Protein 2WNY (pdb70)

Radius of gyration: 21.13 Å; Cα contacts (8 Å, |Δi|>4): 523; chains: 2; bounding box: 52×54×59 Å

Solvent-accessible surface area: 15664 Å² total; per-residue (Å²): 236,191,94,71,4,74,9,0,26,9,24,0,37,14,46,76,143,46,70,52,102,112,6,16,92,1,0,40,51,2,1,34,3,1,16,5,97,120,81,106,35,134,20,158,150,41,71,95,9,39,4,0,118,18,149,5,86,84,153,164,13,14,141,51,2,10,123,75,2,25,130,29,0,144,69,72,18,104,61,0,78,92,28,4,36,129,93,1,16,1,90,0,85,0,36,4,106,88,0,43,132,36,61,12,73,16,33,124,152,57,62,0,0,55,2,75,2,92,4,51,12,205,78,61,103,108,115,28,0,30,84,51,1,112,160,33,17,160,46,4,88,25,0,42,7,18,0,40,10,77,71,142,45,68,51,144,113,8,28,91,2,0,50,55,2,2,19,21,8,54,12,138,135,120,107,41,125,18,210,162,36,61,107,13,32,22,0,141,20,164,15,60,79,113,85,4,3,121,53,5,22,100,49,0,29,98,30,0,131,68,65,24,124,74,1,91,136,29,17,44,144,63,0,6,0,86,1,91,0,34,3,107,93,0,50,137,34,67,13,60,22,31,141,140,57,52,0,0,57,3,86,1,65,2,69,10,160,131,54,86,129,96,42,0,24,79,39,0,84,121,56,2,122

Secondary structure (DSSP, 8-state):
----EEEEEEEEEE-TTS-HHHHHHHHTTTSTT---EEEEEE-GGG-EEEEEEEEE--HHHHHHHHHHHHHHHTT-GGGTGGGB-TTSEEEEEEEHHHHHTT---EESSSSEEEEEEEE--SS-SHHHHHHHHHHH-/--EEEEEEEEEE-TTS-HHHHHHHHHTTSTT---EEEEEE-TTS-EEEEEEEEE--HHHHHHHHHHHHHHHTT-HHHHGGGB-TTSEEEEEEEHHHHHTT---EESSSSEEEEEEEE---SSHHHHHHHHHHHHT-

Sequence (273 aa):
MRDMIHNISYCLMVYGTEDEEKVIEALRNVIPGATPERRESSAEGYHGNPITVLRGRLDRRRALREFMEKFTEVFRGRMDELEDRFDENGNLFLRLDKQKALEGVWEPVRHGDAIHLKIKVEAYPAKREVAVENIRKILDMIHNISYCCLMVYGTEDEEKVIEALRNVIPGATPERESAEGYHGNPITVLRRGRLDRRRRALREFMEKFTEVFRGRMDDELEDDRFDENGNLFLRLDKQKALEGVWEPVRHGDAIHLKIKVEAYPAKREVAVENIRKILE

Organism: Methanothermobacter thermautotrophicus (strain ATCC 29096 / DSM 1053 / JCM 10044 / NBRC 100330 / Delta H) (NCBI:txid187420)

B-factor: mean 37.57, std 15.03, range [2.0, 96.03]

InterPro domains:
  IPR002739 RNA-binding protein PAB1135-like [PF01877] (7-119)
  IPR022803 Large ribosomal subunit protein uL5 domain superfamily [G3DSA:3.30.1440.10] (1-138)
  IPR022803 Large ribosomal subunit protein uL5 domain superfamily [SSF55282] (4-137)

CATH classification: 3.30.1440.10

Nearest PDB structures (foldseek):
  2wny-assembly2_B  TM=9.745E-01  e=3.699E-24  Methanothermobacter thermautotrophicus
  2ogk-assembly1_B  TM=8.640E-01  e=2.324E-12  Archaeoglobus fulgidus
  2ogk-assembly1_A  TM=7.867E-01  e=1.722E-10  Archaeoglobus fulgidus
  2ogk-assembly1_C  TM=7.827E-01  e=1.944E-10  Archaeoglobus fulgidus
  2pzz-assembly1_A  TM=6.915E-01  e=2.206E-07  Methanocaldococcus jannaschii DSM 2661

Structure (mmCIF, N/CA/C/O backbone):
data_2WNY
#
_entry.id   2WNY
#
_cell.length_a   59.576
_cell.length_b   61.021
_cell.length_c   88.311
_cell.angle_alpha   90.00
_cell.angle_beta   90.00
_cell.angle_gamma   90.00
#
_symmetry.space_group_name_H-M   'P 21 21 21'
#
loop_
_entity.id
_entity.type
_entity.pdbx_description
1 polymer 'CONSERVED PROTEIN MTH689'
2 non-polymer 'NICKEL (II) ION'
3 non-polymer 'CHLORIDE ION'
4 water water
#
loop_
_atom_site.group_PDB
_atom_site.id
_atom_site.type_symbol
_atom_site.label_atom_id
_atom_site.label_alt_id
_atom_site.label_comp_id
_atom_site.label_asym_id
_atom_site.label_entity_id
_atom_site.label_seq_id
_atom_site.pdbx_PDB_ins_code
_atom_site.Cartn_x
_atom_site.Cartn_y
_atom_site.Cartn_z
_atom_site.occupancy
_atom_site.B_iso_or_equiv
_atom_site.auth_seq_id
_atom_site.auth_comp_id
_atom_site.auth_asym_id
_atom_site.auth_atom_id
_atom_site.pdbx_PDB_model_num
ATOM 1 N N . MET A 1 4 ? -2.897 29.490 25.048 1.00 67.19 1 MET A N 1
ATOM 2 C CA . MET A 1 4 ? -1.966 28.326 25.149 1.00 63.52 1 MET A CA 1
ATOM 3 C C . MET A 1 4 ? -2.523 27.056 24.507 1.00 57.11 1 MET A C 1
ATOM 4 O O . MET A 1 4 ? -3.745 26.861 24.433 1.00 55.46 1 MET A O 1
ATOM 9 N N . ARG A 1 5 ? -1.616 26.206 24.031 1.00 52.06 2 ARG A N 1
ATOM 10 C CA . ARG A 1 5 ? -1.993 24.926 23.446 1.00 44.92 2 ARG A CA 1
ATOM 11 C C . ARG A 1 5 ? -1.082 23.837 23.963 1.00 40.51 2 ARG A C 1
ATOM 12 O O . ARG A 1 5 ? 0.131 24.045 24.149 1.00 40.95 2 ARG A O 1
ATOM 20 N N . ASP A 1 6 ? -1.667 22.667 24.187 1.00 32.93 3 ASP A N 1
ATOM 21 C CA . ASP A 1 6 ? -0.877 21.518 24.573 1.00 32.33 3 ASP A CA 1
ATOM 22 C C . ASP A 1 6 ? -0.008 21.021 23.413 1.00 29.99 3 ASP A C 1
ATOM 23 O O . ASP A 1 6 ? 1.111 20.560 23.640 1.00 32.31 3 ASP A O 1
ATOM 28 N N . MET A 1 7 ? -0.522 21.150 22.186 1.00 33.08 4 MET A N 1
ATOM 29 C CA . MET A 1 7 ? 0.157 20.736 20.931 1.00 35.85 4 MET A CA 1
ATOM 30 C C . MET A 1 7 ? 0.238 19.222 20.815 1.00 32.74 4 MET A C 1
ATOM 31 O O . MET A 1 7 ? -0.236 18.645 19.826 1.00 36.12 4 MET A O 1
ATOM 36 N N . ILE A 1 8 ? 0.862 18.598 21.811 1.00 31.21 5 ILE A N 1
ATOM 37 C CA . ILE A 1 8 ? 0.941 17.144 21.886 1.00 28.92 5 ILE A CA 1
ATOM 38 C C . ILE A 1 8 ? 0.667 16.704 23.328 1.00 28.63 5 ILE A C 1
ATOM 39 O O . ILE A 1 8 ? 1.002 17.406 24.295 1.00 27.32 5 ILE A O 1
ATOM 44 N N . HIS A 1 9 ? 0.016 15.560 23.473 1.00 27.80 6 HIS A N 1
ATOM 45 C CA . HIS A 1 9 ? -0.359 15.070 24.810 1.00 28.07 6 HIS A CA 1
ATOM 46 C C . HIS A 1 9 ? 0.781 14.299 25.447 1.00 27.14 6 HIS A C 1
ATOM 47 O O . HIS A 1 9 ? 1.099 14.445 26.638 1.00 27.21 6 HIS A O 1
ATOM 54 N N . ASN A 1 10 ? 1.405 13.466 24.627 1.00 25.67 7 ASN A N 1
ATOM 55 C CA . ASN A 1 10 ? 2.477 12.601 25.092 1.00 27.61 7 ASN A CA 1
ATOM 56 C C . ASN A 1 10 ? 3.236 12.071 23.874 1.00 27.14 7 ASN A C 1
ATOM 57 O O . ASN A 1 10 ? 2.764 12.210 22.730 1.00 28.56 7 ASN A O 1
ATOM 62 N N . ILE A 1 11 ? 4.404 11.483 24.113 1.00 25.51 8 ILE A N 1
ATOM 63 C CA . ILE A 1 11 ? 5.154 10.803 23.050 1.00 28.06 8 ILE A CA 1
ATOM 64 C C . ILE A 1 11 ? 5.544 9.430 23.573 1.00 29.42 8 ILE A C 1
ATOM 65 O O . ILE A 1 11 ? 6.133 9.327 24.671 1.00 31.19 8 ILE A O 1
ATOM 70 N N . SER A 1 12 ? 5.185 8.392 22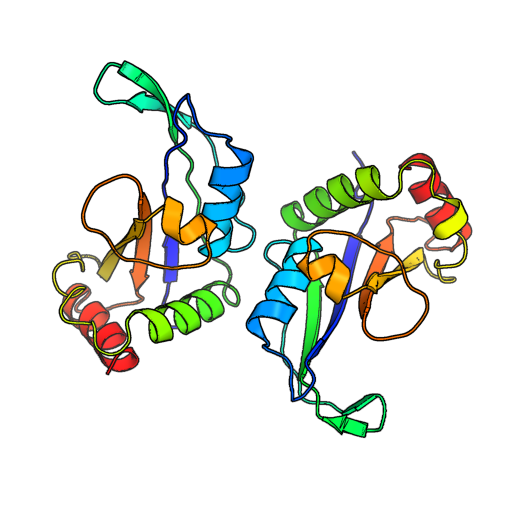.823 1.00 28.44 9 SER A N 1
ATOM 71 C CA . SER A 1 12 ? 5.693 7.051 23.079 1.00 31.09 9 SER A CA 1
ATOM 72 C C . SER A 1 12 ? 6.905 6.891 22.159 1.00 29.59 9 SER A C 1
ATOM 73 O O . SER A 1 12 ? 6.882 7.372 21.015 1.00 30.00 9 SER A O 1
ATOM 76 N N . TYR A 1 13 ? 7.954 6.239 22.649 1.00 27.77 10 TYR A N 1
ATOM 77 C CA . TYR A 1 13 ? 9.128 5.994 21.808 1.00 24.57 10 TYR A CA 1
ATOM 78 C C . TYR A 1 13 ? 9.624 4.578 21.986 1.00 27.04 10 TYR A C 1
ATOM 79 O O . TYR A 1 13 ? 9.432 3.945 23.052 1.00 28.81 10 TYR A O 1
ATOM 88 N N . CYS A 1 14 ? 10.222 4.070 20.912 1.00 25.47 11 CYS A N 1
ATOM 89 C CA . CYS A 1 14 ? 10.764 2.744 20.877 1.00 30.69 11 CYS A CA 1
ATOM 90 C C . CYS A 1 14 ? 12.055 2.763 20.041 1.00 25.45 11 CYS A C 1
ATOM 91 O O . CYS A 1 14 ? 12.083 3.372 18.974 1.00 26.37 11 CYS A O 1
ATOM 94 N N . LEU A 1 15 ? 13.115 2.104 20.507 1.00 24.27 12 LEU A N 1
ATOM 95 C CA . LEU A 1 15 ? 14.303 1.851 19.634 1.00 22.34 12 LEU A CA 1
ATOM 96 C C . LEU A 1 15 ? 15.023 0.620 20.120 1.00 24.75 12 LEU A C 1
ATOM 97 O O . LEU A 1 15 ? 14.732 0.116 21.218 1.00 26.25 12 LEU A O 1
ATOM 102 N N . MET A 1 16 ? 15.893 0.085 19.269 1.00 22.33 13 MET A N 1
ATOM 103 C CA . MET A 1 16 ? 16.439 -1.231 19.499 1.00 26.52 13 MET A CA 1
ATOM 104 C C . MET A 1 16 ? 17.931 -1.171 19.665 1.00 25.18 13 MET A C 1
ATOM 105 O O . MET A 1 16 ? 18.602 -0.295 19.100 1.00 21.58 13 MET A O 1
ATOM 110 N N . VAL A 1 17 ? 18.439 -2.105 20.458 1.00 19.93 14 VAL A N 1
ATOM 111 C CA . VAL A 1 17 ? 19.881 -2.253 20.621 1.00 21.06 14 VAL A CA 1
ATOM 112 C C . VAL A 1 17 ? 20.227 -3.665 20.170 1.00 22.53 14 VAL A C 1
ATOM 113 O O . VAL A 1 17 ? 19.839 -4.647 20.830 1.00 21.85 14 VAL A O 1
ATOM 117 N N . TYR A 1 18 ? 20.970 -3.751 19.073 1.00 20.41 15 TYR A N 1
ATOM 118 C CA . TYR A 1 18 ? 21.421 -5.037 18.559 1.00 21.33 15 TYR A CA 1
ATOM 119 C C . TYR A 1 18 ? 22.710 -5.466 19.282 1.00 20.25 15 TYR A C 1
ATOM 120 O O . TYR A 1 18 ? 23.311 -4.692 20.044 1.00 19.85 15 TYR A O 1
ATOM 129 N N . GLY A 1 19 ? 23.104 -6.709 19.058 1.00 19.41 16 GLY A N 1
ATOM 130 C CA . GLY A 1 19 ? 24.222 -7.302 19.800 1.00 20.29 16 GLY A CA 1
ATOM 131 C C . GLY A 1 19 ? 25.522 -6.535 19.627 1.00 19.56 16 GLY A C 1
ATOM 132 O O . GLY A 1 19 ? 26.264 -6.394 20.578 1.00 19.57 16 GLY A O 1
ATOM 133 N N . THR A 1 20 ? 25.812 -6.031 18.425 1.00 19.25 17 THR A N 1
ATOM 134 C CA . THR A 1 20 ? 27.060 -5.296 18.222 1.00 19.40 17 THR A CA 1
ATOM 135 C C . THR A 1 20 ? 26.985 -3.842 18.676 1.00 21.76 17 THR A C 1
ATOM 136 O O . THR A 1 20 ? 27.991 -3.149 18.660 1.00 22.58 17 THR A O 1
ATOM 140 N N . GLU A 1 21 ? 25.799 -3.376 19.050 1.00 23.02 18 GLU A N 1
ATOM 141 C CA . GLU A 1 21 ? 25.656 -1.968 19.441 1.00 20.79 18 GLU A CA 1
ATOM 142 C C . GLU A 1 21 ? 26.042 -1.647 20.867 1.00 24.74 18 GLU A C 1
ATOM 143 O O . GLU A 1 21 ? 25.922 -2.486 21.772 1.00 25.63 18 GLU A O 1
ATOM 149 N N . ASP A 1 22 ? 26.514 -0.412 21.052 1.00 22.82 19 ASP A N 1
ATOM 150 C CA . ASP A 1 22 ? 26.854 0.101 22.363 1.00 26.35 19 ASP A CA 1
ATOM 151 C C . ASP A 1 22 ? 25.578 0.736 22.889 1.00 25.36 19 ASP A C 1
ATOM 152 O O . ASP A 1 22 ? 25.143 1.724 22.347 1.00 22.98 19 ASP A O 1
ATOM 157 N N . GLU A 1 23 ? 24.955 0.164 23.926 1.00 24.16 20 GLU A N 1
ATOM 158 C CA . GLU A 1 23 ? 23.707 0.772 24.432 1.00 26.36 20 GLU A CA 1
ATOM 159 C C . GLU A 1 23 ? 23.852 2.274 24.790 1.00 26.28 20 GLU A C 1
ATOM 160 O O . GLU A 1 23 ? 22.913 3.047 24.588 1.00 23.94 20 GLU A O 1
ATOM 166 N N . GLU A 1 24 ? 25.008 2.682 25.315 1.00 24.90 21 GLU A N 1
ATOM 167 C CA . GLU A 1 24 ? 25.200 4.099 25.663 1.00 26.46 21 GLU A CA 1
ATOM 168 C C . GLU A 1 24 ? 25.095 5.028 24.458 1.00 23.34 21 GLU A C 1
ATOM 169 O O . GLU A 1 24 ? 24.522 6.099 24.555 1.00 24.08 21 GLU A O 1
ATOM 175 N N . LYS A 1 25 ? 25.680 4.625 23.331 1.00 23.90 22 LYS A N 1
ATOM 176 C CA . LYS A 1 25 ? 25.522 5.389 22.083 1.00 21.42 22 LYS A CA 1
ATOM 177 C C . LYS A 1 25 ? 24.113 5.361 21.506 1.00 19.60 22 LYS A C 1
ATOM 178 O O . LYS A 1 25 ? 23.685 6.342 20.903 1.00 22.52 22 LYS A O 1
ATOM 184 N N . VAL A 1 26 ? 23.405 4.225 21.631 1.00 19.66 23 VAL A N 1
ATOM 185 C CA . VAL A 1 26 ? 22.016 4.172 21.209 1.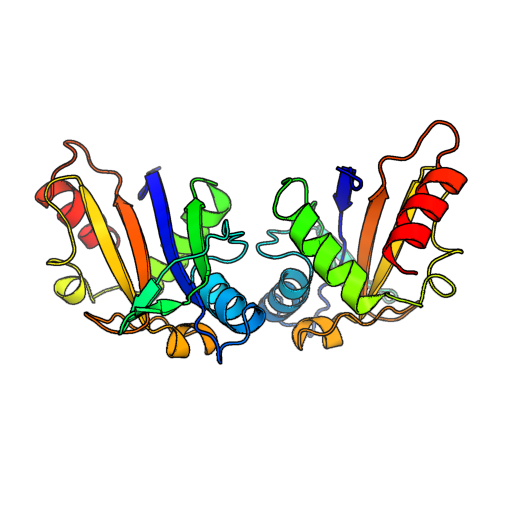00 19.41 23 VAL A CA 1
ATOM 186 C C . VAL A 1 26 ? 21.186 5.193 22.040 1.00 22.23 23 VAL A C 1
ATOM 187 O O . VAL A 1 26 ? 20.348 5.924 21.498 1.00 22.17 23 VAL A O 1
ATOM 191 N N . ILE A 1 27 ? 21.432 5.226 23.345 1.00 20.73 24 ILE A N 1
ATOM 192 C CA . ILE A 1 27 ? 20.727 6.144 24.235 1.00 22.82 24 ILE A CA 1
ATOM 193 C C . ILE A 1 27 ? 21.172 7.571 23.933 1.00 22.77 24 ILE A C 1
ATOM 194 O O . ILE A 1 27 ? 20.340 8.478 23.917 1.00 22.98 24 ILE A O 1
ATOM 199 N N . GLU A 1 28 ? 22.467 7.779 23.674 1.00 22.64 25 GLU A N 1
ATOM 200 C CA . GLU A 1 28 ? 22.898 9.121 23.220 1.00 24.79 25 GLU A CA 1
ATOM 201 C C . GLU A 1 28 ? 22.095 9.580 21.987 1.00 23.54 25 GLU A C 1
ATOM 202 O O . GLU A 1 28 ? 21.657 10.730 21.919 1.00 27.56 25 GLU A O 1
ATOM 208 N N . ALA A 1 29 ? 21.918 8.688 21.008 1.00 23.89 26 ALA A N 1
ATOM 209 C CA . ALA A 1 29 ? 21.095 8.993 19.829 1.00 24.15 26 ALA A CA 1
ATOM 210 C C . ALA A 1 29 ? 19.639 9.337 20.208 1.00 22.57 26 ALA A C 1
ATOM 211 O O . ALA A 1 29 ? 19.089 10.335 19.760 1.00 22.89 26 ALA A O 1
ATOM 213 N N . LEU A 1 30 ? 19.018 8.515 21.048 1.00 22.65 27 LEU A N 1
ATOM 214 C CA . LEU A 1 30 ? 17.676 8.844 21.550 1.00 22.03 27 LEU A CA 1
ATOM 215 C C . LEU A 1 30 ? 17.612 10.212 22.195 1.00 23.32 27 LEU A C 1
ATOM 216 O O . LEU A 1 30 ? 16.666 10.964 21.953 1.00 24.26 27 LEU A O 1
ATOM 221 N N . ARG A 1 31 ? 18.614 10.538 23.007 1.00 21.86 28 ARG A N 1
ATOM 222 C CA . ARG A 1 31 ? 18.650 11.849 23.693 1.00 24.28 28 ARG A CA 1
ATOM 223 C C . ARG A 1 31 ? 18.968 13.028 22.788 1.00 26.55 28 ARG A C 1
ATOM 224 O O . ARG A 1 31 ? 18.927 14.180 23.228 1.00 26.36 28 ARG A O 1
ATOM 232 N N . ASN A 1 32 ? 19.280 12.751 21.524 1.00 24.96 29 ASN A N 1
ATOM 233 C CA . ASN A 1 32 ? 19.314 13.827 20.536 1.00 27.81 29 ASN A CA 1
ATOM 234 C C . ASN A 1 32 ? 17.925 14.060 19.950 1.00 28.01 29 ASN A C 1
ATOM 235 O O . ASN A 1 32 ? 17.713 14.955 19.154 1.00 27.45 29 ASN A O 1
ATOM 240 N N . VAL A 1 33 ? 16.979 13.211 20.331 1.00 26.89 30 VAL A N 1
ATOM 241 C CA . VAL A 1 33 ? 15.612 13.361 19.870 1.00 27.13 30 VAL A CA 1
ATOM 242 C C . VAL A 1 33 ? 14.785 13.740 21.093 1.00 27.35 30 VAL A C 1
ATOM 243 O O . VAL A 1 33 ? 14.006 14.690 21.055 1.00 28.98 30 VAL A O 1
ATOM 247 N N . ILE A 1 34 ? 14.976 13.033 22.205 1.00 21.07 31 ILE A N 1
ATOM 248 C CA . ILE A 1 34 ? 14.295 13.443 23.440 1.00 27.02 31 ILE A CA 1
ATOM 249 C C . ILE A 1 34 ? 15.324 13.548 24.549 1.00 26.27 31 ILE A C 1
ATOM 250 O O . ILE A 1 34 ? 15.649 12.542 25.177 1.00 26.75 31 ILE A O 1
ATOM 255 N N . PRO A 1 35 ? 15.873 14.758 24.789 1.00 29.74 32 PRO A N 1
ATOM 256 C CA . PRO A 1 35 ? 16.842 14.853 25.872 1.00 30.68 32 PRO A CA 1
ATOM 257 C C . PRO A 1 35 ? 16.227 14.405 27.189 1.00 30.28 32 PRO A C 1
ATOM 258 O O . PRO A 1 35 ? 15.068 14.668 27.448 1.00 33.16 32 PRO A O 1
ATOM 262 N N . GLY A 1 36 ? 17.010 13.709 27.995 1.00 31.58 33 GLY A N 1
ATOM 263 C CA . GLY A 1 36 ? 16.550 13.250 29.293 1.00 31.81 33 GLY A CA 1
ATOM 264 C C . GLY A 1 36 ? 15.699 11.998 29.252 1.00 31.79 33 GLY A C 1
ATOM 265 O O . GLY A 1 36 ? 15.277 11.514 30.303 1.00 33.21 33 GLY A O 1
ATOM 266 N N . ALA A 1 37 ? 15.438 11.447 28.065 1.00 28.60 34 ALA A N 1
ATOM 267 C CA . ALA A 1 37 ? 14.616 10.245 28.035 1.00 28.51 34 ALA A CA 1
ATOM 268 C C . ALA A 1 37 ? 15.309 9.150 28.842 1.00 28.28 34 ALA A C 1
ATOM 269 O O . ALA A 1 37 ? 16.525 8.975 28.763 1.00 26.45 34 ALA A O 1
ATOM 271 N N . THR A 1 38 ? 14.539 8.446 29.655 1.00 27.87 35 THR A N 1
ATOM 272 C CA . THR A 1 38 ? 15.092 7.338 30.420 1.00 30.67 35 THR A CA 1
ATOM 273 C C . THR A 1 38 ? 14.224 6.132 30.112 1.00 30.34 35 THR A C 1
ATOM 274 O O . THR A 1 38 ? 13.182 5.938 30.735 1.00 30.21 35 THR A O 1
ATOM 278 N N . PRO A 1 39 ? 14.625 5.352 29.100 1.00 30.13 36 PRO A N 1
ATOM 279 C CA . PRO A 1 39 ? 13.795 4.261 28.623 1.00 28.26 36 PRO A CA 1
ATOM 280 C C . PRO A 1 39 ? 13.787 3.068 29.557 1.00 29.45 36 PRO A C 1
ATOM 281 O O . PRO A 1 39 ? 14.750 2.845 30.322 1.00 29.40 36 PRO A O 1
ATOM 285 N N . GLU A 1 40 ? 12.683 2.337 29.528 1.00 25.86 37 GLU A N 1
ATOM 286 C CA . GLU A 1 40 ? 12.621 1.022 30.153 1.00 31.46 37 GLU A CA 1
ATOM 287 C C . GLU A 1 40 ? 13.291 0.071 29.178 1.00 29.51 37 GLU A C 1
ATOM 288 O O . GLU A 1 40 ? 13.296 0.324 27.969 1.00 26.96 37 GLU A O 1
ATOM 294 N N A ARG A 1 41 ? 13.855 -1.005 29.715 0.50 31.61 38 ARG A N 1
ATOM 295 N N B ARG A 1 41 ? 13.900 -0.998 29.683 0.50 30.97 38 ARG A N 1
ATOM 296 C CA A ARG A 1 41 ? 14.549 -1.995 28.915 0.50 33.44 38 ARG A CA 1
ATOM 297 C CA B ARG A 1 41 ? 14.598 -1.942 28.808 0.50 32.01 38 ARG A CA 1
ATOM 298 C C A ARG A 1 41 ? 13.707 -3.251 28.846 0.50 34.79 38 ARG A C 1
ATOM 299 C C B ARG A 1 41 ? 13.934 -3.313 28.855 0.50 34.08 38 ARG A C 1
ATOM 300 O O A ARG A 1 41 ? 13.083 -3.642 29.835 0.50 38.11 38 ARG A O 1
ATOM 301 O O B ARG A 1 41 ? 13.667 -3.844 29.931 0.50 36.85 38 ARG A O 1
ATOM 316 N N . GLU A 1 42 ? 13.692 -3.897 27.688 1.00 33.46 39 GLU A N 1
ATOM 317 C CA . GLU A 1 42 ? 13.087 -5.221 27.620 1.00 38.00 39 GLU A CA 1
ATOM 318 C C . GLU A 1 42 ? 13.772 -6.023 26.537 1.00 37.07 39 GLU A C 1
ATOM 319 O O . GLU A 1 42 ? 14.102 -5.484 25.477 1.00 33.99 39 GLU A O 1
ATOM 325 N N A SER A 1 43 ? 13.975 -7.310 26.802 0.50 38.50 40 SER A N 1
ATOM 326 N N B SER A 1 43 ? 14.010 -7.304 26.812 0.50 37.69 40 SER A N 1
ATOM 327 C CA A SER A 1 43 ? 14.599 -8.194 25.841 0.50 38.63 40 SER A CA 1
ATOM 328 C CA B SER A 1 43 ? 14.608 -8.173 25.819 0.50 36.74 40 SER A CA 1
ATOM 329 C C A SER A 1 43 ? 13.552 -8.584 24.793 0.50 39.13 40 SER A C 1
ATOM 330 C C B SER A 1 43 ? 13.534 -8.476 24.778 0.50 37.91 40 SER A C 1
ATOM 331 O O A SER A 1 43 ? 12.393 -8.826 25.137 0.50 41.17 40 SER A O 1
ATOM 332 O O B SER A 1 43 ? 12.346 -8.539 25.107 0.50 39.11 40 SER A O 1
ATOM 337 N N . ALA A 1 44 ? 13.952 -8.610 23.521 1.00 36.20 41 ALA A N 1
ATOM 338 C CA . ALA A 1 44 ? 13.045 -8.987 22.426 1.00 36.00 41 ALA A CA 1
ATOM 339 C C . ALA A 1 44 ? 13.856 -9.548 21.273 1.00 33.78 41 ALA A C 1
ATOM 340 O O . ALA A 1 44 ? 15.056 -9.780 21.409 1.00 31.48 41 ALA A O 1
ATOM 342 N N . GLU A 1 45 ? 13.192 -9.784 20.143 1.00 33.82 42 GLU A N 1
ATOM 343 C CA . GLU A 1 45 ? 13.884 -10.140 18.906 1.00 34.60 42 GLU A CA 1
ATOM 344 C C . GLU A 1 45 ? 13.543 -9.082 17.887 1.00 33.38 42 GLU A C 1
ATOM 345 O O . GLU A 1 45 ? 12.397 -8.617 17.807 1.00 35.79 42 GLU A O 1
ATOM 351 N N . GLY A 1 46 ? 14.560 -8.653 17.156 1.00 31.77 43 GLY A N 1
ATOM 352 C CA . GLY A 1 46 ? 14.418 -7.616 16.146 1.00 30.73 43 GLY A CA 1
ATOM 353 C C . GLY A 1 46 ? 14.509 -8.192 14.737 1.00 33.12 43 GLY A C 1
ATOM 354 O O . GLY A 1 46 ? 14.111 -9.330 14.471 1.00 33.77 43 GLY A O 1
ATOM 355 N N . TYR A 1 47 ? 15.072 -7.385 13.846 1.00 31.44 44 TYR A N 1
ATOM 356 C CA . TYR A 1 47 ? 15.323 -7.746 12.470 1.00 32.84 44 TYR A CA 1
ATOM 357 C C . TYR A 1 47 ? 16.008 -9.099 12.396 1.00 32.35 44 TYR A C 1
ATOM 358 O O . TYR A 1 47 ? 16.991 -9.348 13.118 1.00 29.21 44 TYR A O 1
ATOM 367 N N . HIS A 1 48 ? 15.455 -9.975 11.556 1.00 32.17 45 HIS A N 1
ATOM 368 C CA . HIS A 1 48 ? 15.987 -11.319 11.314 1.00 34.64 45 HIS A CA 1
ATOM 369 C C . HIS A 1 48 ? 16.044 -12.205 12.558 1.00 34.64 45 HIS A C 1
ATOM 370 O O . HIS A 1 48 ? 16.823 -13.169 12.618 1.00 32.73 45 HIS A O 1
ATOM 377 N N . GLY A 1 49 ? 15.215 -11.874 13.547 1.00 34.53 46 GLY A N 1
ATOM 378 C CA . GLY A 1 49 ? 15.149 -12.662 14.781 1.00 35.62 46 GLY A CA 1
ATOM 379 C C . GLY A 1 49 ? 16.355 -12.478 15.686 1.00 32.71 46 GLY A C 1
ATOM 380 O O . GLY A 1 49 ? 16.564 -13.256 16.634 1.00 35.00 46 GLY A O 1
ATOM 381 N N . ASN A 1 50 ? 17.149 -11.448 15.404 1.00 29.11 47 ASN A N 1
ATOM 382 C CA . ASN A 1 50 ? 18.289 -11.114 16.247 1.00 27.54 47 ASN A CA 1
ATOM 383 C C . ASN A 1 50 ? 17.859 -10.585 17.611 1.00 30.58 47 ASN A C 1
ATOM 384 O O . ASN A 1 50 ? 16.890 -9.822 17.703 1.00 28.78 47 ASN A O 1
ATOM 389 N N . PRO A 1 51 ? 18.527 -11.052 18.682 1.00 32.04 48 PRO A N 1
ATOM 390 C CA . PRO A 1 51 ? 18.092 -10.638 20.011 1.00 33.20 48 PRO A CA 1
ATOM 391 C C . PRO A 1 51 ? 18.432 -9.178 20.188 1.00 29.84 48 PRO A C 1
ATOM 392 O O . PRO A 1 51 ? 19.505 -8.726 19.771 1.00 31.07 48 PRO A O 1
ATOM 396 N N . ILE A 1 52 ? 17.492 -8.436 20.749 1.00 30.32 49 ILE A N 1
ATOM 397 C CA . ILE A 1 52 ? 17.681 -7.007 20.972 1.00 26.42 49 ILE A CA 1
ATOM 398 C C . ILE A 1 52 ? 17.245 -6.660 22.381 1.00 27.72 49 ILE A C 1
ATOM 399 O O . ILE A 1 52 ? 16.499 -7.417 23.033 1.00 28.24 49 ILE A O 1
ATOM 404 N N . THR A 1 53 ? 17.741 -5.530 22.862 1.00 26.45 50 THR A N 1
ATOM 405 C CA . THR A 1 53 ? 17.089 -4.850 23.947 1.00 28.14 50 THR A CA 1
ATOM 406 C C . THR A 1 53 ? 16.210 -3.820 23.276 1.00 27.56 50 THR A C 1
ATOM 407 O O . THR A 1 53 ? 16.667 -3.078 22.415 1.00 26.09 50 THR A O 1
ATOM 411 N N . VAL A 1 54 ? 14.940 -3.796 23.655 1.00 28.09 51 VAL A N 1
ATOM 412 C CA . VAL A 1 54 ? 14.067 -2.694 23.237 1.00 26.33 51 VAL A CA 1
ATOM 413 C C . VAL A 1 54 ? 14.119 -1.632 24.321 1.00 25.72 51 VAL A C 1
ATOM 414 O O . VAL A 1 54 ? 13.943 -1.943 25.502 1.00 25.53 51 VAL A O 1
ATOM 418 N N . LEU A 1 55 ? 14.385 -0.395 23.914 1.00 22.18 52 LEU A N 1
ATOM 419 C CA . LEU A 1 55 ? 14.301 0.754 24.811 1.00 26.41 52 LEU A CA 1
ATOM 420 C C . LEU A 1 55 ? 13.005 1.476 24.511 1.00 24.70 52 LEU A C 1
ATOM 421 O O . LEU A 1 55 ? 12.828 1.987 23.408 1.00 28.26 52 LEU A O 1
ATOM 426 N N . ARG A 1 56 ? 12.106 1.491 25.483 1.00 27.88 53 ARG A N 1
ATOM 427 C CA . ARG A 1 56 ? 10.777 2.070 25.339 1.00 29.65 53 ARG A CA 1
ATOM 428 C C . ARG A 1 56 ? 10.476 3.104 26.428 1.00 30.03 53 ARG A C 1
ATOM 429 O O . ARG A 1 56 ? 10.983 3.023 27.545 1.00 28.82 53 ARG A O 1
ATOM 437 N N . GLY A 1 57 ? 9.601 4.049 26.113 1.00 29.65 54 GLY A N 1
ATOM 438 C CA . GLY A 1 57 ? 9.126 4.992 27.112 1.00 29.91 54 GLY A CA 1
ATOM 439 C C . GLY A 1 57 ? 7.862 5.649 26.619 1.00 33.94 54 GLY A C 1
ATOM 440 O O . GLY A 1 57 ? 7.542 5.616 25.416 1.00 31.56 54 GLY A O 1
ATOM 441 N N . ARG A 1 58 ? 7.118 6.186 27.571 1.00 37.12 55 ARG A N 1
ATOM 442 C CA . ARG A 1 58 ? 6.014 7.091 27.298 1.00 40.42 55 ARG A CA 1
ATOM 443 C C . ARG A 1 58 ? 6.303 8.326 28.128 1.00 41.61 55 ARG A C 1
ATOM 444 O O . ARG A 1 58 ? 6.433 8.274 29.372 1.00 40.11 55 ARG A O 1
ATOM 452 N N . LEU A 1 59 ? 6.475 9.429 27.412 1.00 40.58 56 LEU A N 1
ATOM 453 C CA . LEU A 1 59 ? 6.883 10.676 27.996 1.00 39.17 56 LEU A CA 1
ATOM 454 C C . LEU A 1 59 ? 5.685 11.628 27.983 1.00 40.42 56 LEU A C 1
ATOM 455 O O . LEU A 1 59 ? 5.057 11.808 26.939 1.00 39.01 56 LEU A O 1
ATOM 460 N N . ASP A 1 60 ? 5.349 12.211 29.136 1.00 38.32 57 ASP A N 1
ATOM 461 C CA . ASP A 1 60 ? 4.342 13.251 29.177 1.00 39.18 57 ASP A CA 1
ATOM 462 C C . ASP A 1 60 ? 4.779 14.472 30.012 1.00 38.17 57 ASP A C 1
ATOM 463 O O . ASP A 1 60 ? 3.976 15.370 30.249 1.00 37.16 57 ASP A O 1
ATOM 468 N N . ARG A 1 61 ? 6.050 14.508 30.434 1.00 36.95 58 ARG A N 1
ATOM 469 C CA . ARG A 1 61 ? 6.583 15.663 31.188 1.00 36.60 58 ARG A CA 1
ATOM 470 C C . ARG A 1 61 ? 6.507 16.907 30.315 1.00 35.31 58 ARG A C 1
ATOM 471 O O . ARG A 1 61 ? 7.036 16.909 29.207 1.00 31.43 58 ARG A O 1
ATOM 479 N N . ARG A 1 62 ? 5.873 17.957 30.836 1.00 33.89 59 ARG A N 1
ATOM 480 C CA . ARG A 1 62 ? 5.701 19.221 30.133 1.00 35.14 59 ARG A CA 1
ATOM 481 C C . ARG A 1 62 ? 7.007 19.802 29.544 1.00 33.49 59 ARG A C 1
ATOM 482 O O . ARG A 1 62 ? 7.041 20.195 28.384 1.00 30.27 59 ARG A O 1
ATOM 490 N N . ARG A 1 63 ? 8.070 19.847 30.351 1.00 37.54 60 ARG A N 1
ATOM 491 C CA . ARG A 1 63 ? 9.353 20.403 29.903 1.00 38.64 60 ARG A CA 1
ATOM 492 C C . ARG A 1 63 ? 9.944 19.641 28.714 1.00 36.82 60 ARG A C 1
ATOM 493 O O . ARG A 1 63 ? 10.399 20.254 27.745 1.00 37.18 60 ARG A O 1
ATOM 501 N N . ALA A 1 64 ? 9.907 18.315 28.759 1.00 35.29 61 ALA A N 1
ATOM 502 C CA . ALA A 1 64 ? 10.392 17.526 27.626 1.00 33.92 61 ALA A CA 1
ATOM 503 C C . ALA A 1 64 ? 9.500 17.663 26.380 1.00 31.48 61 ALA A C 1
ATOM 504 O O . ALA A 1 64 ? 10.013 17.729 25.249 1.00 29.61 61 ALA A O 1
ATOM 506 N N . LEU A 1 65 ? 8.177 17.697 26.577 1.00 30.89 62 LEU A N 1
ATOM 507 C CA . LEU A 1 65 ? 7.264 17.780 25.440 1.00 29.99 62 LEU A CA 1
ATOM 508 C C . LEU A 1 65 ? 7.432 19.104 24.730 1.00 30.70 62 LEU A C 1
ATOM 509 O O . LEU A 1 65 ? 7.374 19.177 23.502 1.00 31.38 62 LEU A O 1
ATOM 514 N N . ARG A 1 66 ? 7.642 20.156 25.508 1.00 30.74 63 ARG A N 1
ATOM 515 C CA . ARG A 1 66 ? 7.731 21.472 24.913 1.00 31.42 63 ARG A CA 1
ATOM 516 C C . ARG A 1 66 ? 9.048 21.643 24.182 1.00 29.49 63 ARG A C 1
ATOM 517 O O . ARG A 1 66 ? 9.079 22.213 23.086 1.00 29.42 63 ARG A O 1
ATOM 525 N N . GLU A 1 67 ? 10.137 21.164 24.783 1.00 30.26 64 GLU A N 1
ATOM 526 C CA . GLU A 1 67 ? 11.445 21.180 24.124 1.00 29.59 64 GLU A CA 1
ATOM 527 C C . GLU A 1 67 ? 11.438 20.365 22.824 1.00 27.93 64 GLU A C 1
ATOM 528 O O . GLU A 1 67 ? 12.065 20.733 21.810 1.00 27.41 64 GLU A O 1
ATOM 534 N N . PHE A 1 68 ? 10.750 19.234 22.859 1.00 26.97 65 PHE A N 1
ATOM 535 C CA . PHE A 1 68 ? 10.608 18.420 21.668 1.00 27.19 65 PHE A CA 1
ATOM 536 C C . PHE A 1 68 ? 9.877 19.197 20.546 1.00 27.82 65 PHE A C 1
ATOM 537 O O . PHE A 1 68 ? 10.310 19.193 19.389 1.00 26.98 65 PHE A O 1
ATOM 545 N N . MET A 1 69 ? 8.767 19.835 20.894 1.00 27.39 66 MET A N 1
ATOM 546 C CA . MET A 1 69 ? 7.982 20.583 19.908 1.00 30.03 66 MET A CA 1
ATOM 547 C C . MET A 1 69 ? 8.792 21.745 19.318 1.00 32.56 66 MET A C 1
ATOM 548 O O . MET A 1 69 ? 8.678 22.047 18.126 1.00 34.33 66 MET A O 1
ATOM 553 N N . GLU A 1 70 ? 9.621 22.368 20.148 1.00 33.24 67 GLU A N 1
ATOM 554 C CA . GLU A 1 70 ? 10.530 23.417 19.683 1.00 37.25 67 GLU A CA 1
ATOM 555 C C . GLU A 1 70 ? 11.447 22.875 18.567 1.00 36.24 67 GLU A C 1
ATOM 556 O O . GLU A 1 70 ? 11.561 23.471 17.504 1.00 35.40 67 GLU A O 1
ATOM 562 N N . LYS A 1 71 ? 12.086 21.733 18.812 1.00 33.02 68 LYS A N 1
ATOM 563 C CA . LYS A 1 71 ? 13.001 21.149 17.833 1.00 33.49 68 LYS A CA 1
ATOM 564 C C . LYS A 1 71 ? 12.227 20.573 16.638 1.00 32.65 68 LYS A C 1
ATOM 565 O O . LYS A 1 71 ? 12.624 20.744 15.478 1.00 32.74 68 LYS A O 1
ATOM 571 N N . PHE A 1 72 ? 11.114 19.908 16.930 1.00 31.52 69 PHE A N 1
ATOM 572 C CA . PHE A 1 72 ? 10.241 19.366 15.885 1.00 32.59 69 PHE A CA 1
ATOM 573 C C . PHE A 1 72 ? 9.818 20.468 14.911 1.00 33.26 69 PHE A C 1
ATOM 574 O O . PHE A 1 72 ? 9.865 20.288 13.678 1.00 31.91 69 PHE A O 1
ATOM 582 N N . THR A 1 73 ? 9.421 21.615 15.466 1.00 35.75 70 THR A N 1
ATOM 583 C CA . THR A 1 73 ? 9.043 22.788 14.650 1.00 37.90 70 THR A CA 1
ATOM 584 C C . THR A 1 73 ? 10.188 23.311 13.767 1.00 42.23 70 THR A C 1
ATOM 585 O O . THR A 1 73 ? 9.961 23.635 12.598 1.00 44.83 70 THR A O 1
ATOM 589 N N . GLU A 1 74 ? 11.402 23.403 14.313 1.00 44.13 71 GLU A N 1
ATOM 590 C CA . GLU A 1 74 ? 12.556 23.872 13.520 1.00 48.42 71 GLU A CA 1
ATOM 591 C C . GLU A 1 74 ? 12.835 22.890 12.375 1.00 46.62 71 GLU A C 1
ATOM 592 O O . GLU A 1 74 ? 13.029 23.288 11.225 1.00 48.08 71 GLU A O 1
ATOM 598 N N . VAL A 1 75 ? 12.832 21.605 12.707 1.00 41.67 72 VAL A N 1
ATOM 599 C CA . VAL A 1 75 ? 13.127 20.547 11.740 1.00 41.21 72 VAL A CA 1
ATOM 600 C C . VAL A 1 75 ? 12.091 20.530 10.601 1.00 42.00 72 VAL A C 1
ATOM 601 O O . VAL A 1 75 ? 12.459 20.526 9.433 1.00 42.72 72 VAL A O 1
ATOM 605 N N . PHE A 1 76 ? 10.806 20.567 10.951 1.00 40.24 73 PHE A N 1
ATOM 606 C CA . PHE A 1 76 ? 9.738 20.261 9.995 1.00 41.95 73 PHE A CA 1
ATOM 607 C C . PHE A 1 76 ? 8.933 21.445 9.438 1.00 47.58 73 PHE A C 1
ATOM 608 O O . PHE A 1 76 ? 7.984 21.246 8.658 1.00 50.83 73 PHE A O 1
ATOM 616 N N . ARG A 1 77 ? 9.320 22.666 9.824 1.00 48.49 74 ARG A N 1
ATOM 617 C CA . ARG A 1 77 ? 8.798 23.908 9.234 1.00 52.69 74 ARG A CA 1
ATOM 618 C C . ARG A 1 77 ? 8.859 23.755 7.715 1.00 55.04 74 ARG A C 1
ATOM 619 O O . ARG A 1 77 ? 9.920 23.423 7.177 1.00 55.33 74 ARG A O 1
ATOM 627 N N . GLY A 1 78 ? 7.715 23.936 7.049 1.00 55.79 75 GLY A N 1
ATOM 628 C CA . GLY A 1 78 ? 7.605 23.827 5.590 1.00 59.87 75 GLY A CA 1
ATOM 629 C C . GLY A 1 78 ? 7.821 22.438 5.010 1.00 57.79 75 GLY A C 1
ATOM 630 O O . GLY A 1 78 ? 8.022 22.286 3.810 1.00 61.34 75 GLY A O 1
ATOM 631 N N . ARG A 1 79 ? 7.779 21.418 5.860 1.00 52.65 76 ARG A N 1
ATOM 632 C CA . ARG A 1 79 ? 7.982 20.057 5.406 1.00 51.61 76 ARG A CA 1
ATOM 633 C C . ARG A 1 79 ? 6.761 19.206 5.746 1.00 50.78 76 ARG A C 1
ATOM 634 O O . ARG A 1 79 ? 6.875 18.002 6.035 1.00 47.28 76 ARG A O 1
ATOM 642 N N . MET A 1 80 ? 5.585 19.826 5.715 1.00 53.28 77 MET A N 1
ATOM 643 C CA . MET A 1 80 ? 4.375 19.140 6.174 1.00 54.99 77 MET A CA 1
ATOM 644 C C . MET A 1 80 ? 4.031 17.966 5.256 1.00 57.20 77 MET A C 1
ATOM 645 O O . MET A 1 80 ? 3.593 16.914 5.724 1.00 57.16 77 MET A O 1
ATOM 650 N N . ASP A 1 81 ? 4.278 18.137 3.962 1.00 61.58 78 ASP A N 1
ATOM 651 C CA . ASP A 1 81 ? 3.992 17.101 2.973 1.00 64.98 78 ASP A CA 1
ATOM 652 C C . ASP A 1 81 ? 4.760 15.785 3.232 1.00 62.19 78 ASP A C 1
ATOM 653 O O . ASP A 1 81 ? 4.356 14.730 2.746 1.00 63.90 78 ASP A O 1
ATOM 658 N N . GLU A 1 82 ? 5.841 15.854 4.011 1.00 56.45 79 GLU A N 1
ATOM 659 C CA . GLU A 1 82 ? 6.592 14.664 4.418 1.00 55.58 79 GLU A CA 1
ATOM 660 C C . GLU A 1 82 ? 5.959 13.947 5.616 1.00 52.73 79 GLU A C 1
ATOM 661 O O . GLU A 1 82 ? 6.364 12.837 5.966 1.00 52.37 79 GLU A O 1
ATOM 667 N N . LEU A 1 83 ? 4.979 14.580 6.253 1.00 51.96 80 LEU A N 1
ATOM 668 C CA . LEU A 1 83 ? 4.406 14.041 7.490 1.00 47.84 80 LEU A CA 1
ATOM 669 C C . LEU A 1 83 ? 2.944 13.659 7.334 1.00 49.30 80 LEU A C 1
ATOM 670 O O . LEU A 1 83 ? 2.439 12.824 8.080 1.00 46.65 80 LEU A O 1
ATOM 675 N N . GLU A 1 84 ? 2.285 14.279 6.353 1.00 53.09 81 GLU A N 1
ATOM 676 C CA . GLU A 1 84 ? 0.835 14.203 6.161 1.00 56.12 81 GLU A CA 1
ATOM 677 C C . GLU A 1 84 ? 0.265 12.789 6.143 1.00 56.55 81 GLU A C 1
ATOM 678 O O . GLU A 1 84 ? -0.856 12.561 6.602 1.00 58.07 81 GLU A O 1
ATOM 684 N N . ASP A 1 85 ? 1.035 11.847 5.606 1.00 56.56 82 ASP A N 1
ATOM 685 C CA . ASP A 1 85 ? 0.568 10.469 5.455 1.00 57.46 82 ASP A CA 1
ATOM 686 C C . ASP A 1 85 ? 0.975 9.591 6.641 1.00 51.48 82 ASP A C 1
ATOM 687 O O . ASP A 1 85 ? 0.616 8.420 6.706 1.00 51.56 82 ASP A O 1
ATOM 692 N N . ARG A 1 86 ? 1.710 10.170 7.582 1.00 46.20 83 ARG A N 1
ATOM 693 C CA . ARG A 1 86 ? 2.190 9.421 8.741 1.00 42.94 83 ARG A CA 1
ATOM 694 C C . ARG A 1 86 ? 1.243 9.502 9.948 1.00 41.25 83 ARG A C 1
ATOM 695 O O . ARG A 1 86 ? 1.546 8.956 11.007 1.00 39.85 83 ARG A O 1
ATOM 703 N N . PHE A 1 87 ? 0.103 10.169 9.788 1.00 42.40 84 PHE A N 1
ATOM 704 C CA . PHE A 1 87 ? -0.910 10.273 10.851 1.00 42.84 84 PHE A CA 1
ATOM 705 C C . PHE A 1 87 ? -1.851 9.072 10.794 1.00 45.94 84 PHE A C 1
ATOM 706 O O . PHE A 1 87 ? -2.202 8.632 9.700 1.00 48.56 84 PHE A O 1
ATOM 714 N N . ASP A 1 88 ? -2.302 8.566 11.945 1.00 44.10 85 ASP A N 1
ATOM 715 C CA . ASP A 1 88 ? -3.342 7.521 11.929 1.00 47.32 85 ASP A CA 1
ATOM 716 C C . ASP A 1 88 ? -4.762 8.106 12.018 1.00 49.53 85 ASP A C 1
ATOM 717 O O . ASP A 1 88 ? -4.936 9.332 12.013 1.00 47.09 85 ASP A O 1
ATOM 722 N N . GLU A 1 89 ? -5.767 7.229 12.087 1.00 53.86 86 GLU A N 1
ATOM 723 C CA . GLU A 1 89 ? -7.174 7.654 12.149 1.00 58.14 86 GLU A CA 1
ATOM 724 C C . GLU A 1 89 ? -7.560 8.247 13.516 1.00 56.50 86 GLU A C 1
ATOM 725 O O . GLU A 1 89 ? -8.636 8.831 13.660 1.00 57.71 86 GLU A O 1
ATOM 731 N N . ASN A 1 90 ? -6.662 8.130 14.497 1.00 53.76 87 ASN A N 1
ATOM 732 C CA . ASN A 1 90 ? -6.959 8.477 15.892 1.00 54.66 87 ASN A CA 1
ATOM 733 C C . ASN A 1 90 ? -6.256 9.715 16.471 1.00 51.80 87 ASN A C 1
ATOM 734 O O . ASN A 1 90 ? -6.261 9.904 17.688 1.00 52.34 87 ASN A O 1
ATOM 739 N N . GLY A 1 91 ? -5.644 10.545 15.632 1.00 51.19 88 GLY A N 1
ATOM 740 C CA . GLY A 1 91 ? -4.937 11.733 16.134 1.00 48.59 88 GLY A CA 1
ATOM 741 C C . GLY A 1 91 ? -3.418 11.601 16.243 1.00 47.11 88 GLY A C 1
ATOM 742 O O . GLY A 1 91 ? -2.714 12.611 16.386 1.00 47.64 88 GLY A O 1
ATOM 743 N N . ASN A 1 92 ? -2.901 10.373 16.159 1.00 45.12 89 ASN A N 1
ATOM 744 C CA . ASN A 1 92 ? -1.465 10.124 16.349 1.00 40.99 89 ASN A CA 1
ATOM 745 C C . ASN A 1 92 ? -0.619 10.421 15.121 1.00 39.33 89 ASN A C 1
ATOM 746 O O . ASN A 1 92 ? -1.055 10.232 13.983 1.00 41.05 89 ASN A O 1
ATOM 751 N N . LEU A 1 93 ? 0.600 10.883 15.359 1.00 36.48 90 LEU A N 1
ATOM 752 C CA . LEU A 1 93 ? 1.581 11.056 14.299 1.00 34.81 90 LEU A CA 1
ATOM 753 C C . LEU A 1 93 ? 2.697 10.058 14.546 1.00 34.59 90 LEU A C 1
ATOM 754 O O . LEU A 1 93 ? 3.361 10.106 15.595 1.00 31.64 90 LEU A O 1
ATOM 759 N N . PHE A 1 94 ? 2.913 9.166 13.579 1.00 34.25 91 PHE A N 1
ATOM 760 C CA . PHE A 1 94 ? 3.989 8.180 13.690 1.00 35.30 91 PHE A CA 1
ATOM 761 C C . PHE A 1 94 ? 5.181 8.627 12.880 1.00 36.36 91 PHE A C 1
ATOM 762 O O . PHE A 1 94 ? 5.100 8.778 11.648 1.00 38.02 91 PHE A O 1
ATOM 770 N N . LEU A 1 95 ? 6.288 8.832 13.579 1.00 34.08 92 LEU A N 1
ATOM 771 C CA . LEU A 1 95 ? 7.490 9.380 12.977 1.00 34.13 92 LEU A CA 1
ATOM 772 C C . LEU A 1 95 ? 8.676 8.505 13.337 1.00 32.54 92 LEU A C 1
ATOM 773 O O . LEU A 1 95 ? 8.944 8.255 14.519 1.00 32.30 92 LEU A O 1
ATOM 778 N N . ARG A 1 96 ? 9.367 8.035 12.305 1.00 31.48 93 ARG A N 1
ATOM 779 C CA . ARG A 1 96 ? 10.584 7.248 12.473 1.00 31.06 93 ARG A CA 1
ATOM 780 C C . ARG A 1 96 ? 11.778 8.076 12.032 1.00 30.85 93 ARG A C 1
ATOM 781 O O . ARG A 1 96 ? 11.775 8.654 10.938 1.00 32.99 93 ARG A O 1
ATOM 789 N N . LEU A 1 97 ? 12.813 8.089 12.861 1.00 27.71 94 LEU A N 1
ATOM 790 C CA . LEU A 1 97 ? 14.016 8.863 12.566 1.00 28.85 94 LEU A CA 1
ATOM 791 C C . LEU A 1 97 ? 15.215 7.930 12.534 1.00 27.86 94 LEU A C 1
ATOM 792 O O . LEU A 1 97 ? 15.301 6.975 13.343 1.00 26.92 94 LEU A O 1
ATOM 797 N N . ASP A 1 98 ? 16.117 8.194 11.591 1.00 27.10 95 ASP A N 1
ATOM 798 C CA . ASP A 1 98 ? 17.325 7.396 11.434 1.00 28.10 95 ASP A CA 1
ATOM 799 C C . ASP A 1 98 ? 18.145 7.419 12.720 1.00 27.12 95 ASP A C 1
ATOM 800 O O . ASP A 1 98 ? 18.440 8.479 13.260 1.00 27.35 95 ASP A O 1
ATOM 805 N N . LYS A 1 99 ? 18.465 6.239 13.228 1.00 25.84 96 LYS A N 1
ATOM 806 C CA . LYS A 1 99 ? 19.202 6.145 14.472 1.00 23.55 96 LYS A CA 1
ATOM 807 C C . LYS A 1 99 ? 20.642 6.657 14.356 1.00 22.33 96 LYS A C 1
ATOM 808 O O . LYS A 1 99 ? 21.153 7.269 15.270 1.00 23.82 96 LYS A O 1
ATOM 814 N N . GLN A 1 100 ? 21.294 6.421 13.225 1.00 24.90 97 GLN A N 1
ATOM 815 C CA . GLN A 1 100 ? 22.688 6.809 13.082 1.00 24.08 97 GLN A CA 1
ATOM 816 C C . GLN A 1 100 ? 22.791 8.305 12.929 1.00 26.44 97 GLN A C 1
ATOM 817 O O . GLN A 1 100 ? 23.682 8.953 13.498 1.00 26.32 97 GLN A O 1
ATOM 823 N N . LYS A 1 101 ? 21.869 8.852 12.141 1.00 24.93 98 LYS A N 1
ATOM 824 C CA . LYS A 1 101 ? 21.729 10.291 12.033 1.00 26.94 98 LYS A CA 1
ATOM 825 C C . LYS A 1 101 ? 21.407 10.942 13.378 1.00 23.04 98 LYS A C 1
ATOM 826 O O . LYS A 1 101 ? 22.025 11.951 13.735 1.00 27.21 98 LYS A O 1
ATOM 832 N N . ALA A 1 102 ? 20.476 10.367 14.138 1.00 23.88 99 ALA A N 1
ATOM 833 C CA . ALA A 1 102 ? 20.205 10.872 15.499 1.00 23.04 99 ALA A CA 1
ATOM 834 C C . ALA A 1 102 ? 21.468 10.925 16.360 1.00 22.82 99 ALA A C 1
ATOM 835 O O . ALA A 1 102 ? 21.672 11.867 17.112 1.00 23.51 99 ALA A O 1
ATOM 837 N N . LEU A 1 103 ? 22.334 9.917 16.254 1.00 23.08 100 LEU A N 1
ATOM 838 C CA . LEU A 1 103 ? 23.551 9.927 17.054 1.00 23.96 100 LEU A CA 1
ATOM 839 C C . LEU A 1 103 ? 24.421 11.130 16.662 1.00 28.58 100 LEU A C 1
ATOM 840 O O . LEU A 1 103 ? 25.113 11.715 17.509 1.00 30.65 100 LEU A O 1
ATOM 845 N N . GLU A 1 104 ? 24.363 11.517 15.392 1.00 28.88 101 GLU A N 1
ATOM 846 C CA . GLU A 1 104 ? 25.092 12.706 14.945 1.00 33.90 101 GLU A CA 1
ATOM 847 C C . GLU A 1 104 ? 24.298 14.007 15.163 1.00 33.49 101 GLU A C 1
ATOM 848 O O . GLU A 1 104 ? 24.733 15.060 14.736 1.00 36.41 101 GLU A O 1
ATOM 854 N N . GLY A 1 105 ? 23.147 13.922 15.829 1.00 32.37 102 GLY A N 1
ATOM 855 C CA . GLY A 1 105 ? 22.350 15.113 16.156 1.00 35.29 102 GLY A CA 1
ATOM 856 C C . GLY A 1 105 ? 21.476 15.590 15.009 1.00 35.53 102 GLY A C 1
ATOM 857 O O . GLY A 1 105 ? 21.089 16.757 14.953 1.00 37.71 102 GLY A O 1
ATOM 858 N N . VAL A 1 106 ? 21.175 14.688 14.077 1.00 33.40 103 VAL A N 1
ATOM 859 C CA . VAL A 1 106 ? 20.369 15.050 12.918 1.00 34.40 103 VAL A CA 1
ATOM 860 C C . VAL A 1 106 ? 19.070 14.253 12.969 1.00 33.08 103 VAL A C 1
ATOM 861 O O . VAL A 1 106 ? 19.073 13.053 13.308 1.00 32.51 103 VAL A O 1
ATOM 865 N N . TRP A 1 107 ? 17.965 14.922 12.653 1.00 32.24 104 TRP A N 1
ATOM 866 C CA . TRP A 1 107 ? 16.675 14.253 12.583 1.00 31.77 104 TRP A CA 1
ATOM 867 C C . TRP A 1 107 ? 16.395 13.926 11.133 1.00 33.34 104 TRP A C 1
ATOM 868 O O . TRP A 1 107 ? 16.133 14.817 10.317 1.00 34.61 104 TRP A O 1
ATOM 879 N N . GLU A 1 108 ? 16.452 12.642 10.804 1.00 33.47 105 GLU A N 1
ATOM 880 C CA . GLU A 1 108 ? 16.224 12.218 9.428 1.00 36.12 105 GLU A CA 1
ATOM 881 C C . GLU A 1 108 ? 15.036 11.259 9.418 1.00 35.90 105 GLU A C 1
ATOM 882 O O . GLU A 1 108 ? 15.146 10.138 9.904 1.00 35.47 105 GLU A O 1
ATOM 888 N N . PRO A 1 109 ? 13.898 11.700 8.849 1.00 38.11 106 PRO A N 1
ATOM 889 C CA . PRO A 1 109 ? 12.737 10.817 8.771 1.00 37.81 106 PRO A CA 1
ATOM 890 C C . PRO A 1 109 ? 13.035 9.640 7.846 1.00 39.04 106 PRO A C 1
ATOM 891 O O . PRO A 1 109 ? 13.664 9.802 6.796 1.00 39.35 106 PRO A O 1
ATOM 895 N N .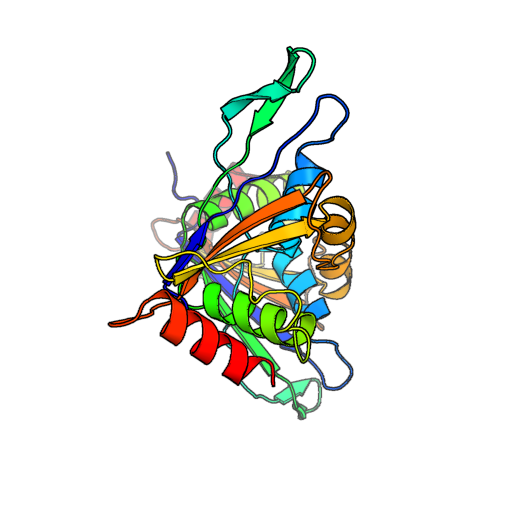 VAL A 1 110 ? 12.627 8.451 8.264 1.00 38.71 107 VAL A N 1
ATOM 896 C CA . VAL A 1 110 ? 12.768 7.264 7.431 1.00 42.21 107 VAL A CA 1
ATOM 897 C C . VAL A 1 110 ? 11.455 6.494 7.430 1.00 44.87 107 VAL A C 1
ATOM 898 O O . VAL A 1 110 ? 10.576 6.747 8.265 1.00 43.23 107 VAL A O 1
ATOM 902 N N . ARG A 1 111 ? 11.330 5.551 6.504 1.00 49.33 108 ARG A N 1
ATOM 903 C CA . ARG A 1 111 ? 10.107 4.770 6.372 1.00 55.62 108 ARG A CA 1
ATOM 904 C C . ARG A 1 111 ? 10.264 3.363 6.947 1.00 56.48 108 ARG A C 1
ATOM 905 O O . ARG A 1 111 ? 9.332 2.806 7.534 1.00 57.96 108 ARG A O 1
ATOM 913 N N . HIS A 1 112 ? 11.444 2.793 6.753 1.00 57.75 109 HIS A N 1
ATOM 914 C CA . HIS A 1 112 ? 11.749 1.466 7.249 1.00 59.44 109 HIS A CA 1
ATOM 915 C C . HIS A 1 112 ? 13.201 1.468 7.707 1.00 57.59 109 HIS A C 1
ATOM 916 O O . HIS A 1 112 ? 13.944 2.437 7.481 1.00 56.87 109 HIS A O 1
ATOM 923 N N . GLY A 1 113 ? 13.599 0.375 8.347 1.00 56.85 110 GLY A N 1
ATOM 924 C CA . GLY A 1 113 ? 14.971 0.215 8.792 1.00 54.60 110 GLY A CA 1
ATOM 925 C C . GLY A 1 113 ? 15.124 0.491 10.270 1.00 51.01 110 GLY A C 1
ATOM 926 O O . GLY A 1 113 ? 14.136 0.649 11.004 1.00 47.92 110 GLY A O 1
ATOM 927 N N . ASP A 1 114 ? 16.381 0.547 10.701 1.00 49.01 111 ASP A N 1
ATOM 928 C CA . ASP A 1 114 ? 16.700 0.743 12.106 1.00 43.77 111 ASP A CA 1
ATOM 929 C C . ASP A 1 114 ? 16.438 2.181 12.487 1.00 40.92 111 ASP A C 1
ATOM 930 O O . ASP A 1 114 ? 17.199 3.125 12.120 1.00 39.43 111 ASP A O 1
ATOM 935 N N . ALA A 1 115 ? 15.345 2.360 13.218 1.00 34.43 112 ALA A N 1
ATOM 936 C CA . ALA A 1 115 ? 14.908 3.703 13.517 1.00 31.51 112 ALA A CA 1
ATOM 937 C C . ALA A 1 115 ? 14.557 3.922 14.977 1.00 28.58 112 ALA A C 1
ATOM 938 O O . ALA A 1 115 ? 14.377 2.972 15.751 1.00 28.65 112 ALA A O 1
ATOM 940 N N . ILE A 1 116 ? 14.485 5.194 15.332 1.00 27.22 113 ILE A N 1
ATOM 941 C CA . ILE A 1 116 ? 13.873 5.627 16.564 1.00 27.52 113 ILE A CA 1
ATOM 942 C C . ILE A 1 116 ? 12.395 5.850 16.228 1.00 28.18 113 ILE A C 1
ATOM 943 O O . ILE A 1 116 ? 12.069 6.716 15.415 1.00 27.21 113 ILE A O 1
ATOM 948 N N . HIS A 1 117 ? 11.508 5.041 16.809 1.00 26.28 114 HIS A N 1
ATOM 949 C CA . HIS A 1 117 ? 10.097 5.131 16.436 1.00 28.70 114 HIS A CA 1
ATOM 950 C C . HIS A 1 117 ? 9.414 6.036 17.453 1.00 28.45 114 HIS A C 1
ATOM 951 O O . HIS A 1 117 ? 9.463 5.757 18.652 1.00 26.23 114 HIS A O 1
ATOM 958 N N . LEU A 1 118 ? 8.774 7.093 16.978 1.00 27.26 115 LEU A N 1
ATOM 959 C CA . LEU A 1 118 ? 7.944 7.933 17.846 1.00 28.73 115 LEU A CA 1
ATOM 960 C C . LEU A 1 118 ? 6.462 7.795 17.504 1.00 29.64 115 LEU A C 1
ATOM 961 O O . LEU A 1 118 ? 6.063 7.830 16.321 1.00 29.64 115 LEU A O 1
ATOM 966 N N . LYS A 1 119 ? 5.656 7.573 18.531 1.00 26.59 116 LYS A N 1
ATOM 967 C CA . LYS A 1 119 ? 4.207 7.650 18.386 1.00 29.01 116 LYS A CA 1
ATOM 968 C C . LYS A 1 119 ? 3.799 8.911 19.137 1.00 29.69 116 LYS A C 1
ATOM 969 O O . LYS A 1 119 ? 3.793 8.947 20.377 1.00 31.80 116 LYS A O 1
ATOM 975 N N . ILE A 1 120 ? 3.502 9.955 18.385 1.00 30.91 117 ILE A N 1
ATOM 976 C CA . ILE A 1 120 ? 3.208 11.259 18.969 1.00 29.38 117 ILE A CA 1
ATOM 977 C C . ILE A 1 120 ? 1.684 11.507 19.051 1.00 31.94 117 ILE A C 1
ATOM 978 O O . ILE A 1 120 ? 1.009 11.660 18.019 1.00 31.38 117 ILE A O 1
ATOM 983 N N . LYS A 1 121 ? 1.151 11.555 2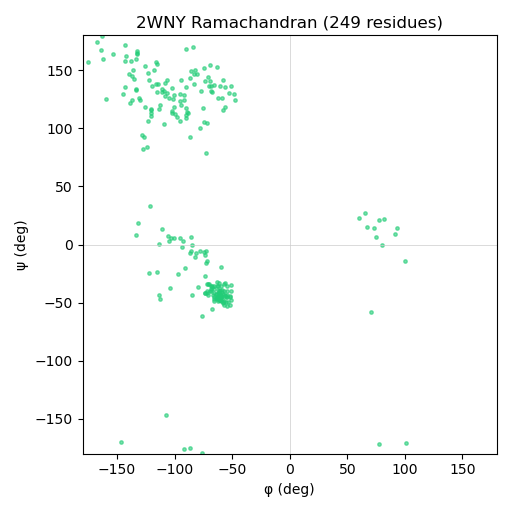0.277 1.00 31.77 118 LYS A N 1
ATOM 984 C CA . LYS A 1 121 ? -0.272 11.860 20.482 1.00 31.93 118 LYS A CA 1
ATOM 985 C C . LYS A 1 121 ? -0.533 13.367 20.337 1.00 31.61 118 LYS A C 1
ATOM 986 O O . LYS A 1 121 ? -0.311 14.157 21.259 1.00 30.11 118 LYS A O 1
ATOM 992 N N . VAL A 1 122 ? -1.028 13.741 19.165 1.00 31.30 119 VAL A N 1
ATOM 993 C CA . VAL A 1 122 ? -1.272 15.122 18.824 1.00 31.62 119 VAL A CA 1
ATOM 994 C C . VAL A 1 122 ? -2.550 15.610 19.496 1.00 34.64 119 VAL A C 1
ATOM 995 O O . VAL A 1 122 ? -3.576 14.921 19.478 1.00 35.38 119 VAL A O 1
ATOM 999 N N . GLU A 1 123 ? -2.466 16.782 20.121 1.00 34.14 120 GLU A N 1
ATOM 1000 C CA . GLU A 1 123 ? -3.656 17.455 20.648 1.00 38.25 120 GLU A CA 1
ATOM 1001 C C . GLU A 1 123 ? -4.621 17.673 19.500 1.00 39.74 120 GLU A C 1
ATOM 1002 O O . GLU A 1 123 ? -4.304 18.385 18.530 1.00 40.38 120 GLU A O 1
ATOM 1008 N N . ALA A 1 124 ? -5.784 17.030 19.591 1.00 41.92 121 ALA A N 1
ATOM 1009 C CA . ALA A 1 124 ? -6.765 17.063 18.519 1.00 42.06 121 ALA A CA 1
ATOM 1010 C C . ALA A 1 124 ? -8.151 16.702 19.041 1.00 45.29 121 ALA A C 1
ATOM 1011 O O . ALA A 1 124 ? -8.353 15.665 19.671 1.00 45.11 121 ALA A O 1
ATOM 1013 N N . TYR A 1 125 ? -9.107 17.583 18.800 1.00 46.19 122 TYR A N 1
ATOM 1014 C CA . TYR A 1 125 ? -10.480 17.281 19.131 1.00 50.13 122 TYR A CA 1
ATOM 1015 C C . TYR A 1 125 ? -11.382 17.771 18.017 1.00 52.80 122 TYR A C 1
ATOM 1016 O O . TYR A 1 125 ? -11.354 18.964 17.694 1.00 52.67 122 TYR A O 1
ATOM 1025 N N . PRO A 1 126 ? -12.170 16.853 17.416 1.00 55.31 123 PRO A N 1
ATOM 1026 C CA . PRO A 1 126 ? -12.188 15.410 17.719 1.00 56.59 123 PRO A CA 1
ATOM 1027 C C . PRO A 1 126 ? -10.845 14.735 17.413 1.00 55.42 123 PRO A C 1
ATOM 1028 O O . PRO A 1 126 ? -10.086 15.216 16.555 1.00 54.18 123 PRO A O 1
ATOM 1032 N N . ALA A 1 127 ? -10.545 13.651 18.129 1.00 55.26 124 ALA A N 1
ATOM 1033 C CA . ALA A 1 127 ? -9.289 12.931 17.941 1.00 53.40 124 ALA A CA 1
ATOM 1034 C C . ALA A 1 127 ? -9.340 12.162 16.623 1.00 55.29 124 ALA A C 1
ATOM 1035 O O . ALA A 1 127 ? -9.572 10.952 16.603 1.00 56.53 124 ALA A O 1
ATOM 1037 N N . LYS A 1 128 ? -9.134 12.883 15.523 1.00 54.87 125 LYS A N 1
ATOM 1038 C CA . LYS A 1 128 ? -9.264 12.312 14.178 1.00 56.73 125 LYS A CA 1
ATOM 1039 C C . LYS A 1 128 ? -8.127 12.799 13.283 1.00 54.66 125 LYS A C 1
ATOM 1040 O O . LYS A 1 128 ? -7.519 13.845 13.563 1.00 52.08 125 LYS A O 1
ATOM 1046 N N . ARG A 1 129 ? -7.841 12.048 12.216 1.00 54.71 126 ARG A N 1
ATOM 1047 C CA . ARG A 1 129 ? -6.703 12.354 11.338 1.00 53.60 126 ARG A CA 1
ATOM 1048 C C . ARG A 1 129 ? -6.697 13.805 10.850 1.00 53.79 126 ARG A C 1
ATOM 1049 O O . ARG A 1 129 ? -5.689 14.496 10.992 1.00 50.71 126 ARG A O 1
ATOM 1057 N N . GLU A 1 130 ? -7.820 14.255 10.289 1.00 55.80 127 GLU A N 1
ATOM 1058 C CA . GLU A 1 130 ? -7.888 15.582 9.679 1.00 57.44 127 GLU A CA 1
ATOM 1059 C C . GLU A 1 130 ? -7.610 16.703 10.684 1.00 53.63 127 GLU A C 1
ATOM 1060 O O . GLU A 1 130 ? -6.937 17.674 10.353 1.00 51.64 127 GLU A O 1
ATOM 1066 N N . VAL A 1 131 ? -8.128 16.552 11.900 1.00 51.26 128 VAL A N 1
ATOM 1067 C CA . VAL A 1 131 ? -7.944 17.534 12.956 1.00 49.04 128 VAL A CA 1
ATOM 1068 C C . VAL A 1 131 ? -6.456 17.595 13.344 1.00 46.44 128 VAL A C 1
ATOM 1069 O O . VAL A 1 131 ? -5.859 18.675 13.405 1.00 44.52 128 VAL A O 1
ATOM 1073 N N . ALA A 1 132 ? -5.862 16.428 13.566 1.00 43.95 129 ALA A N 1
ATOM 1074 C CA . ALA A 1 132 ? -4.454 16.335 13.938 1.00 43.32 129 ALA A CA 1
ATOM 1075 C C . ALA A 1 132 ? -3.549 16.931 12.850 1.00 43.23 129 ALA A C 1
ATOM 1076 O O . ALA A 1 132 ? -2.664 17.736 13.144 1.00 39.39 129 ALA A O 1
ATOM 1078 N N . VAL A 1 133 ? -3.803 16.541 11.599 1.00 44.32 130 VAL A N 1
ATOM 1079 C CA . VAL A 1 133 ? -3.086 17.071 10.437 1.00 45.66 130 VAL A CA 1
ATOM 1080 C C . VAL A 1 133 ? -3.156 18.606 10.398 1.00 46.59 130 VAL A C 1
ATOM 1081 O O . VAL A 1 133 ? -2.126 19.284 10.309 1.00 44.83 130 VAL A O 1
ATOM 1085 N N . GLU A 1 134 ? -4.371 19.144 10.467 1.00 48.56 131 GLU A N 1
ATOM 1086 C CA . GLU A 1 134 ? -4.565 20.598 10.430 1.00 50.90 131 GLU A CA 1
ATOM 1087 C C . GLU A 1 134 ? -3.770 21.297 11.535 1.00 47.75 131 GLU A C 1
ATOM 1088 O O . GLU A 1 134 ? -3.110 22.310 11.285 1.00 45.65 131 GLU A O 1
ATOM 1094 N N . ASN A 1 135 ? -3.819 20.728 12.741 1.00 45.84 132 ASN A N 1
ATOM 1095 C CA . ASN A 1 135 ? -3.146 21.305 13.907 1.00 44.22 132 ASN A CA 1
ATOM 1096 C C . ASN A 1 135 ? -1.634 21.365 13.760 1.00 42.30 132 ASN A C 1
ATOM 1097 O O . ASN A 1 135 ? -1.008 22.367 14.109 1.00 43.30 132 ASN A O 1
ATOM 1102 N N . ILE A 1 136 ? -1.052 20.294 13.230 1.00 40.48 133 ILE A N 1
ATOM 1103 C CA . ILE A 1 136 ? 0.389 20.244 13.021 1.00 40.43 133 ILE A CA 1
ATOM 1104 C C . ILE A 1 136 ? 0.811 21.159 11.861 1.00 42.10 133 ILE A C 1
ATOM 1105 O O . ILE A 1 136 ? 1.831 21.862 11.952 1.00 40.51 133 ILE A O 1
ATOM 1110 N N . ARG A 1 137 ? 0.016 21.173 10.786 1.00 46.35 134 ARG A N 1
ATOM 1111 C CA . ARG A 1 137 ? 0.316 22.015 9.630 1.00 49.46 134 ARG A CA 1
ATOM 1112 C C . ARG A 1 137 ? 0.371 23.495 10.038 1.00 52.29 134 ARG A C 1
ATOM 1113 O O . ARG A 1 137 ? 1.267 24.244 9.612 1.00 52.92 134 ARG A O 1
ATOM 1121 N N . LYS A 1 138 ? -0.593 23.899 10.866 1.00 52.30 135 LYS A N 1
ATOM 1122 C CA . LYS A 1 138 ? -0.633 25.246 11.438 1.00 53.58 135 LYS A CA 1
ATOM 1123 C C . LYS A 1 138 ? 0.650 25.540 12.226 1.00 52.69 135 LYS A C 1
ATOM 1124 O O . LYS A 1 138 ? 1.212 26.638 12.135 1.00 53.89 135 LYS A O 1
ATOM 1130 N N . ILE A 1 139 ? 1.105 24.551 12.997 1.00 48.87 136 ILE A N 1
ATOM 1131 C CA . ILE A 1 139 ? 2.318 24.704 13.802 1.00 48.37 136 ILE A CA 1
ATOM 1132 C C . ILE A 1 139 ? 3.560 24.793 12.908 1.00 48.90 136 ILE A C 1
ATOM 1133 O O . ILE A 1 139 ? 4.465 25.587 13.186 1.00 52.28 136 ILE A O 1
ATOM 1138 N N . LEU A 1 140 ? 3.570 24.014 11.825 1.00 48.03 137 LEU A N 1
ATOM 1139 C CA . LEU A 1 140 ? 4.686 23.986 10.881 1.00 50.12 137 LEU A CA 1
ATOM 1140 C C . LEU A 1 140 ? 4.643 25.097 9.828 1.00 54.57 137 LEU A C 1
ATOM 1141 O O . LEU A 1 140 ? 5.556 25.198 8.995 1.00 56.15 137 LEU A O 1
ATOM 1146 N N . ASP B 1 6 ? 16.563 3.822 45.112 1.00 64.14 3 ASP B N 1
ATOM 1147 C CA . ASP B 1 6 ? 16.461 3.249 46.482 1.00 65.09 3 ASP B CA 1
ATOM 1148 C C . ASP B 1 6 ? 17.471 3.881 47.454 1.00 62.84 3 ASP B C 1
ATOM 1149 O O . ASP B 1 6 ? 17.135 4.222 48.590 1.00 63.46 3 ASP B O 1
ATOM 1154 N N . MET B 1 7 ? 18.705 4.040 46.994 1.00 60.26 4 MET B N 1
ATOM 1155 C CA . MET B 1 7 ? 19.811 4.416 47.870 1.00 58.50 4 MET B CA 1
ATOM 1156 C C . MET B 1 7 ? 20.105 5.918 47.851 1.00 51.39 4 MET B C 1
ATOM 1157 O O . MET B 1 7 ? 20.639 6.474 48.816 1.00 50.29 4 MET B O 1
ATOM 1162 N N . ILE B 1 8 ? 19.746 6.554 46.747 1.00 45.31 5 ILE B N 1
ATOM 1163 C CA . ILE B 1 8 ? 19.976 7.978 46.540 1.00 40.86 5 ILE B CA 1
ATOM 1164 C C . ILE B 1 8 ? 18.649 8.728 46.656 1.00 36.37 5 ILE B C 1
ATOM 1165 O O . ILE B 1 8 ? 17.665 8.321 46.038 1.00 32.68 5 ILE B O 1
ATOM 1170 N N . HIS B 1 9 ? 18.624 9.794 47.462 1.00 32.19 6 HIS B N 1
ATOM 1171 C CA . HIS B 1 9 ? 17.418 10.606 47.618 1.00 30.54 6 HIS B CA 1
ATOM 1172 C C . HIS B 1 9 ? 17.244 11.492 46.404 1.00 28.33 6 HIS B C 1
ATOM 1173 O O . HIS B 1 9 ? 16.241 11.382 45.711 1.00 30.04 6 HIS B O 1
ATOM 1180 N N . ASN B 1 10 ? 18.214 12.376 46.158 1.00 27.22 7 ASN B N 1
ATOM 1181 C CA . ASN B 1 10 ? 18.225 13.197 44.958 1.00 27.80 7 ASN B CA 1
ATOM 1182 C C . ASN B 1 10 ? 19.605 13.782 44.720 1.00 26.91 7 ASN B C 1
ATOM 1183 O O . ASN B 1 10 ? 20.560 13.548 45.486 1.00 27.77 7 ASN B O 1
ATOM 1188 N N . ILE B 1 11 ? 19.724 14.536 43.645 1.00 28.54 8 ILE B N 1
ATOM 1189 C CA . ILE B 1 11 ? 20.996 15.181 43.310 1.00 29.19 8 ILE B CA 1
ATOM 1190 C C . ILE B 1 11 ? 20.686 16.611 42.948 1.00 29.03 8 ILE B C 1
ATOM 1191 O O . ILE B 1 11 ? 19.744 16.862 42.221 1.00 29.22 8 ILE B O 1
ATOM 1196 N N . SER B 1 12 ? 21.439 17.562 43.493 1.00 28.24 9 SER B N 1
ATOM 1197 C CA . SER B 1 12 ? 21.319 18.906 42.979 1.00 27.06 9 SER B CA 1
ATOM 1198 C C . SER B 1 12 ? 22.649 19.320 42.367 1.00 25.50 9 SER B C 1
ATOM 1199 O O . SER B 1 12 ? 23.699 18.779 42.702 1.00 26.66 9 SER B O 1
ATOM 1202 N N . TYR B 1 13 ? 22.614 20.281 41.458 1.00 24.00 10 TYR B N 1
ATOM 1203 C CA . TYR B 1 13 ? 23.820 20.600 40.715 1.00 23.25 10 TYR B CA 1
ATOM 1204 C C . TYR B 1 13 ? 23.945 22.076 40.581 1.00 24.23 10 TYR B C 1
ATOM 1205 O O . TYR B 1 13 ? 22.943 22.800 40.675 1.00 22.66 10 TYR B O 1
ATOM 1214 N N A CYS B 1 14 ? 25.179 22.516 40.345 0.50 21.47 11 CYS B N 1
ATOM 1215 N N B CYS B 1 14 ? 25.174 22.549 40.406 0.50 23.41 11 CYS B N 1
ATOM 1216 C CA A CYS B 1 14 ? 25.484 23.910 40.125 0.50 22.76 11 CYS B CA 1
ATOM 1217 C CA B CYS B 1 14 ? 25.383 23.923 40.003 0.50 26.12 11 CYS B CA 1
ATOM 1218 C C A CYS B 1 14 ? 26.691 24.003 39.188 0.50 22.88 11 CYS B C 1
ATOM 1219 C C B CYS B 1 14 ? 26.675 24.044 39.217 0.50 24.86 11 CYS B C 1
ATOM 1220 O O A CYS B 1 14 ? 27.643 23.223 39.315 0.50 23.59 11 CYS B O 1
ATOM 1221 O O B CYS B 1 14 ? 27.661 23.341 39.477 0.50 25.71 11 CYS B O 1
ATOM 1226 N N . LEU B 1 15 ? 26.637 24.938 38.243 1.00 21.10 12 LEU B N 1
ATOM 1227 C CA . LEU B 1 15 ? 27.765 25.214 37.365 1.00 24.76 12 LEU B CA 1
ATOM 1228 C C . LEU B 1 15 ? 27.629 26.642 36.886 1.00 24.94 12 LEU B C 1
ATOM 1229 O O . LEU B 1 15 ? 26.565 27.264 37.053 1.00 26.25 12 LEU B O 1
ATOM 1234 N N . MET B 1 16 ? 28.724 27.179 36.347 1.00 24.63 13 MET B N 1
ATOM 1235 C CA . MET B 1 16 ? 28.713 28.546 35.862 1.00 25.11 13 MET B CA 1
ATOM 1236 C C . MET B 1 16 ? 28.912 28.686 34.358 1.00 23.94 13 MET B C 1
ATOM 1237 O O . MET B 1 16 ? 29.463 27.796 33.661 1.00 22.56 13 MET B O 1
ATOM 1242 N N . VAL B 1 17 ? 28.412 29.798 33.836 1.00 24.30 14 VAL B N 1
ATOM 1243 C CA . VAL B 1 17 ? 28.603 30.116 32.444 1.00 21.92 14 VAL B CA 1
ATOM 1244 C C . VAL B 1 17 ? 29.347 31.450 32.429 1.00 22.68 14 VAL B C 1
ATOM 1245 O O . VAL B 1 17 ? 28.797 32.436 32.869 1.00 23.32 14 VAL B O 1
ATOM 1249 N N . TYR B 1 18 ? 30.572 31.469 31.907 1.00 22.16 15 TYR B N 1
ATOM 1250 C CA . TYR B 1 18 ? 31.407 32.683 31.891 1.00 22.62 15 TYR B CA 1
ATOM 1251 C C . TYR B 1 18 ? 31.164 33.464 30.615 1.00 18.79 15 TYR B C 1
ATOM 1252 O O . TYR B 1 18 ? 30.524 32.960 29.696 1.00 19.23 15 TYR B O 1
ATOM 1261 N N . GLY B 1 19 ? 31.655 34.695 30.552 1.00 22.85 16 GLY B N 1
ATOM 1262 C CA . GLY B 1 19 ? 31.382 35.544 29.404 1.00 23.50 16 GLY B CA 1
ATOM 1263 C C . GLY B 1 19 ? 31.796 34.956 28.056 1.00 21.83 16 GLY B C 1
ATOM 1264 O O . GLY B 1 19 ? 31.136 35.215 27.044 1.00 22.63 16 GLY B O 1
ATOM 1265 N N . THR B 1 20 ? 32.880 34.180 28.031 1.00 24.25 17 THR B N 1
ATOM 1266 C CA . THR B 1 20 ? 33.404 33.640 26.754 1.00 22.95 17 THR B CA 1
ATOM 1267 C C . THR B 1 20 ? 32.749 32.338 26.347 1.00 23.83 17 THR B C 1
ATOM 1268 O O . THR B 1 20 ? 33.008 31.832 25.241 1.00 21.77 17 THR B O 1
ATOM 1272 N N . GLU B 1 21 ? 31.917 31.788 27.236 1.00 22.92 18 GLU B N 1
ATOM 1273 C CA . GLU B 1 21 ? 31.286 30.523 26.976 1.00 24.22 18 GLU B CA 1
ATOM 1274 C C . GLU B 1 21 ? 30.007 30.603 26.185 1.00 23.39 18 GLU B C 1
ATOM 1275 O O . GLU B 1 21 ? 29.272 31.581 26.243 1.00 25.86 18 GLU B O 1
ATOM 1281 N N . ASP B 1 22 ? 29.775 29.556 25.420 1.00 23.80 19 ASP B N 1
ATOM 1282 C CA . ASP B 1 22 ? 28.513 29.363 24.699 1.00 23.68 19 ASP B CA 1
ATOM 1283 C C . ASP B 1 22 ? 27.608 28.619 25.665 1.00 24.14 19 ASP B C 1
ATOM 1284 O O . ASP B 1 22 ? 27.870 27.470 26.026 1.00 21.20 19 ASP B O 1
ATOM 1289 N N . GLU B 1 23 ? 26.540 29.264 26.115 1.00 23.73 20 GLU B N 1
ATOM 1290 C CA . GLU B 1 23 ? 25.668 28.614 27.075 1.00 24.26 20 GLU B CA 1
ATOM 1291 C C . GLU B 1 23 ? 25.103 27.272 26.584 1.00 22.99 20 GLU B C 1
ATOM 1292 O O . GLU B 1 23 ? 24.891 26.362 27.404 1.00 22.13 20 GLU B O 1
ATOM 1298 N N . GLU B 1 24 ? 24.839 27.143 25.277 1.00 23.83 21 GLU B N 1
ATOM 1299 C CA . GLU B 1 24 ? 24.315 25.879 24.748 1.00 25.73 21 GLU B CA 1
ATOM 1300 C C . GLU B 1 24 ? 25.309 24.751 24.953 1.00 24.85 21 GLU B C 1
ATOM 1301 O O . GLU B 1 24 ? 24.919 23.637 25.273 1.00 19.39 21 GLU B O 1
ATOM 1307 N N . LYS B 1 25 ? 26.591 25.046 24.776 1.00 21.74 22 LYS B N 1
ATOM 1308 C CA . LYS B 1 25 ? 27.620 24.046 24.995 1.00 21.26 22 LYS B CA 1
ATOM 1309 C C . LYS B 1 25 ? 27.801 23.752 26.467 1.00 19.61 22 LYS B C 1
ATOM 1310 O O . LYS B 1 25 ? 28.100 22.620 26.823 1.00 21.42 22 LYS B O 1
ATOM 1316 N N . VAL B 1 26 ? 27.626 24.758 27.325 1.00 20.44 23 VAL B N 1
ATOM 1317 C CA . VAL B 1 26 ? 27.685 24.500 28.769 1.00 19.21 23 VAL B CA 1
ATOM 1318 C C . VAL B 1 26 ? 26.521 23.566 29.172 1.00 20.64 23 VAL B C 1
ATOM 1319 O O . VAL B 1 26 ? 26.705 22.613 29.952 1.00 21.77 23 VAL B O 1
ATOM 1323 N N . ILE B 1 27 ? 25.342 23.822 28.620 1.00 19.48 24 ILE B N 1
ATOM 1324 C CA . ILE B 1 27 ? 24.184 22.969 28.901 1.00 20.11 24 ILE B CA 1
ATOM 1325 C C . ILE B 1 27 ? 24.356 21.562 28.316 1.00 21.49 24 ILE B C 1
ATOM 1326 O O . ILE B 1 27 ? 23.954 20.581 28.940 1.00 22.05 24 ILE B O 1
ATOM 1331 N N . GLU B 1 28 ? 24.986 21.451 27.147 1.00 21.35 25 GLU B N 1
ATOM 1332 C CA . GLU B 1 28 ? 25.381 20.128 26.607 1.00 23.43 25 GLU B CA 1
ATOM 1333 C C . GLU B 1 28 ? 26.283 19.350 27.570 1.00 22.88 25 GLU B C 1
ATOM 1334 O O . GLU B 1 28 ? 26.062 18.139 27.823 1.00 22.81 25 GLU B O 1
ATOM 1340 N N . ALA B 1 29 ? 27.314 20.017 28.080 1.00 21.11 26 ALA B N 1
ATOM 1341 C CA . ALA B 1 29 ? 28.184 19.426 29.104 1.00 21.97 26 ALA B CA 1
ATOM 1342 C C . ALA B 1 29 ? 27.380 18.944 30.330 1.00 20.77 26 ALA B C 1
ATOM 1343 O O . ALA B 1 29 ? 27.533 17.803 30.783 1.00 22.11 26 ALA B O 1
ATOM 1345 N N . LEU B 1 30 ? 26.517 19.805 30.855 1.00 18.32 27 LEU B N 1
ATOM 1346 C CA . LEU B 1 30 ? 25.686 19.475 32.015 1.00 18.52 27 LEU B CA 1
ATOM 1347 C C . LEU B 1 30 ? 24.839 18.225 31.772 1.00 20.68 27 LEU B C 1
ATOM 1348 O O . LEU B 1 30 ? 24.715 17.359 32.664 1.00 23.92 27 LEU B O 1
ATOM 1353 N N . ARG B 1 31 ? 24.253 18.155 30.582 1.00 18.26 28 ARG B N 1
ATOM 1354 C CA . ARG B 1 31 ? 23.339 17.063 30.239 1.00 22.57 28 ARG B CA 1
ATOM 1355 C C . ARG B 1 31 ? 24.024 15.720 30.029 1.00 24.44 28 ARG B C 1
ATOM 1356 O O . ARG B 1 31 ? 23.375 14.647 30.021 1.00 29.29 28 ARG B O 1
ATOM 1364 N N . ASN B 1 32 ? 25.348 15.758 29.882 1.00 24.40 29 ASN B N 1
ATOM 1365 C CA . ASN B 1 32 ? 26.141 14.540 29.877 1.00 26.96 29 ASN B CA 1
ATOM 1366 C C . ASN B 1 32 ? 26.350 14.005 31.278 1.00 24.82 29 ASN B C 1
ATOM 1367 O O . ASN B 1 32 ? 26.938 12.952 31.457 1.00 25.06 29 ASN B O 1
ATOM 1372 N N . VAL B 1 33 ? 25.904 14.758 32.273 1.00 25.13 30 VAL B N 1
ATOM 1373 C CA . VAL B 1 33 ? 25.935 14.312 33.662 1.00 23.99 30 VAL B CA 1
ATOM 1374 C C . VAL B 1 33 ? 24.505 14.146 34.155 1.00 24.05 30 VAL B C 1
ATOM 1375 O O . VAL B 1 33 ? 24.185 13.151 34.813 1.00 25.95 30 VAL B O 1
ATOM 1379 N N . ILE B 1 34 ? 23.660 15.124 33.814 1.00 23.34 31 ILE B N 1
ATOM 1380 C CA . ILE B 1 34 ? 22.270 15.206 34.280 1.00 24.48 31 ILE B CA 1
ATOM 1381 C C . ILE B 1 34 ? 21.392 15.270 33.037 1.00 21.90 31 ILE B C 1
ATOM 1382 O O . ILE B 1 34 ? 21.014 16.362 32.577 1.00 24.28 31 ILE B O 1
ATOM 1387 N N . PRO B 1 35 ? 21.070 14.105 32.468 1.00 25.79 32 PRO B N 1
ATOM 1388 C CA . PRO B 1 35 ? 20.351 14.089 31.197 1.00 26.81 32 PRO B CA 1
ATOM 1389 C C . PRO B 1 35 ? 19.059 14.870 31.307 1.00 27.85 32 PRO B C 1
ATOM 1390 O O . PRO B 1 35 ? 18.355 14.755 32.332 1.00 25.38 32 PRO B O 1
ATOM 1394 N N . GLY B 1 36 ? 18.784 15.691 30.289 1.00 26.72 33 GLY B N 1
ATOM 1395 C CA . GLY B 1 36 ? 17.543 16.472 30.227 1.00 28.56 33 GLY B CA 1
ATOM 1396 C C . GLY B 1 36 ? 17.490 17.683 31.163 1.00 27.95 33 GLY B C 1
ATOM 1397 O O . GLY B 1 36 ? 16.441 18.335 31.276 1.00 30.04 33 GLY B O 1
ATOM 1398 N N . ALA B 1 37 ? 18.600 17.985 31.834 1.00 25.47 34 ALA B N 1
ATOM 1399 C CA . ALA B 1 37 ? 18.628 19.103 32.794 1.00 23.63 34 ALA B CA 1
ATOM 1400 C C . ALA B 1 37 ? 18.077 20.384 32.159 1.00 24.55 34 ALA B C 1
ATOM 1401 O O . ALA B 1 37 ? 18.369 20.694 31.010 1.00 24.96 34 ALA B O 1
ATOM 1403 N N . THR B 1 38 ? 17.243 21.091 32.914 1.00 26.24 35 THR B N 1
ATOM 1404 C CA . THR B 1 38 ? 16.697 22.395 32.512 1.00 25.13 35 THR B CA 1
ATOM 1405 C C . THR B 1 38 ? 16.988 23.351 33.677 1.00 24.65 35 THR B C 1
ATOM 1406 O O . THR B 1 38 ? 16.128 23.556 34.538 1.00 22.18 35 THR B O 1
ATOM 1410 N N . PRO B 1 39 ? 18.209 23.897 33.728 1.00 24.16 36 PRO B N 1
ATOM 1411 C CA . PRO B 1 39 ? 18.609 24.673 34.902 1.00 24.73 36 PRO B CA 1
ATOM 1412 C C . PRO B 1 39 ? 17.896 25.994 35.052 1.00 26.49 36 PRO B C 1
ATOM 1413 O O . PRO B 1 39 ? 17.443 26.570 34.059 1.00 28.08 36 PRO B O 1
ATOM 1417 N N . GLU B 1 40 ? 17.813 26.473 36.294 1.00 27.34 37 GLU B N 1
ATOM 1418 C CA . GLU B 1 40 ? 17.446 27.856 36.544 1.00 29.13 37 GLU B CA 1
ATOM 1419 C C . GLU B 1 40 ? 18.709 28.708 36.399 1.00 30.82 37 GLU B C 1
ATOM 1420 O O . GLU B 1 40 ? 19.810 28.258 36.699 1.00 31.28 37 GLU B O 1
ATOM 1426 N N . ARG B 1 41 ? 18.548 29.932 35.919 1.00 33.09 38 ARG B N 1
ATOM 1427 C CA . ARG B 1 41 ? 19.674 30.859 35.735 1.00 31.99 38 ARG B CA 1
ATOM 1428 C C . ARG B 1 41 ? 19.645 31.988 36.754 1.00 34.97 38 ARG B C 1
ATOM 1429 O O . ARG B 1 41 ? 18.585 32.524 37.047 1.00 36.62 38 ARG B O 1
ATOM 1437 N N . GLU B 1 42 ? 20.813 32.353 37.285 1.00 34.63 39 GLU B N 1
ATOM 1438 C CA . GLU B 1 42 ? 20.936 33.540 38.137 1.00 41.12 39 GLU B CA 1
ATOM 1439 C C . GLU B 1 42 ? 22.153 34.361 37.694 1.00 39.56 39 GLU B C 1
ATOM 1440 O O . GLU B 1 42 ? 23.224 33.803 37.462 1.00 36.21 39 GLU B O 1
ATOM 1446 N N . SER B 1 43 ? 22.004 35.679 37.565 1.00 43.63 40 SER B N 1
ATOM 1447 C CA . SER B 1 43 ? 23.183 36.480 37.241 1.00 43.82 40 SER B CA 1
ATOM 1448 C C . SER B 1 43 ? 24.058 36.554 38.494 1.00 46.14 40 SER B C 1
ATOM 1449 O O . SER B 1 43 ? 23.536 36.624 39.606 1.00 48.27 40 SER B O 1
ATOM 1452 N N . ALA B 1 44 ? 25.375 36.478 38.315 1.00 44.37 41 ALA B N 1
ATOM 1453 C CA . ALA B 1 44 ? 26.333 36.686 39.413 1.00 47.01 41 ALA B CA 1
ATOM 1454 C C . ALA B 1 44 ? 27.622 37.352 38.907 1.00 48.35 41 ALA B C 1
ATOM 1455 O O . ALA B 1 44 ? 27.669 37.824 37.764 1.00 46.26 41 ALA B O 1
ATOM 1457 N N . GLU B 1 45 ? 28.654 37.411 39.754 1.00 50.89 42 GLU B N 1
ATOM 1458 C CA . GLU B 1 45 ? 29.982 37.874 39.322 1.00 53.00 42 GLU B CA 1
ATOM 1459 C C . GLU B 1 45 ? 31.098 36.853 39.584 1.00 54.39 42 GLU B C 1
ATOM 1460 O O . GLU B 1 45 ? 31.026 36.074 40.538 1.00 56.52 42 GLU B O 1
ATOM 1466 N N . GLY B 1 46 ? 32.110 36.844 38.713 1.00 53.51 43 GLY B N 1
ATOM 1467 C CA . GLY B 1 46 ? 33.349 36.085 38.948 1.00 52.65 43 GLY B CA 1
ATOM 1468 C C . GLY B 1 46 ? 34.248 36.779 39.970 1.00 57.44 43 GLY B C 1
ATOM 1469 O O . GLY B 1 46 ? 33.895 37.845 40.486 1.00 61.25 43 GLY B O 1
ATOM 1470 N N . TYR B 1 47 ? 35.414 36.184 40.244 1.00 57.79 44 TYR B N 1
ATOM 1471 C CA . TYR B 1 47 ? 36.385 36.715 41.229 1.00 61.77 44 TYR B CA 1
ATOM 1472 C C . TYR B 1 47 ? 36.736 38.187 41.012 1.00 63.84 44 TYR B C 1
ATOM 1473 O O . TYR B 1 47 ? 36.894 38.951 41.974 1.00 67.25 44 TYR B O 1
ATOM 1482 N N . HIS B 1 48 ? 36.883 38.575 39.749 1.00 61.16 45 HIS B N 1
ATOM 1483 C CA . HIS B 1 48 ? 37.276 39.942 39.400 1.00 64.57 45 HIS B CA 1
ATOM 1484 C C . HIS B 1 48 ? 36.081 40.858 39.091 1.00 63.56 45 HIS B C 1
ATOM 1485 O O . HIS B 1 48 ? 36.255 42.006 38.683 1.00 66.15 45 HIS B O 1
ATOM 1492 N N . GLY B 1 49 ? 34.869 40.342 39.291 1.00 62.02 46 GLY B N 1
ATOM 1493 C CA . GLY B 1 49 ? 33.662 41.139 39.108 1.00 61.83 46 GLY B CA 1
ATOM 1494 C C . GLY B 1 49 ? 33.075 41.063 37.710 1.00 57.11 46 GLY B C 1
ATOM 1495 O O . GLY B 1 49 ? 32.174 41.832 37.379 1.00 57.42 46 GLY B O 1
ATOM 1496 N N . ASN B 1 50 ? 33.596 40.153 36.884 1.00 52.64 47 ASN B N 1
ATOM 1497 C CA . ASN B 1 50 ? 33.017 39.877 35.555 1.00 48.60 47 ASN B CA 1
ATOM 1498 C C . ASN B 1 50 ? 31.659 39.184 35.673 1.00 44.87 47 ASN B C 1
ATOM 1499 O O . ASN B 1 50 ? 31.477 38.351 36.537 1.00 43.96 47 ASN B O 1
ATOM 1504 N N . PRO B 1 51 ? 30.697 39.549 34.813 1.00 45.43 48 PRO B N 1
ATOM 1505 C CA . PRO B 1 51 ? 29.358 38.952 34.866 1.00 43.60 48 PRO B CA 1
ATOM 1506 C C . PRO B 1 51 ? 29.366 37.485 34.485 1.00 38.63 48 PRO B C 1
ATOM 1507 O O . PRO B 1 51 ? 29.958 37.114 33.463 1.00 38.50 48 PRO B O 1
ATOM 1511 N N . ILE B 1 52 ? 28.726 36.666 35.311 1.00 34.54 49 ILE B N 1
ATOM 1512 C CA . ILE B 1 52 ? 28.558 35.232 35.039 1.00 30.71 49 ILE B CA 1
ATOM 1513 C C . ILE B 1 52 ? 27.113 34.795 35.264 1.00 29.40 49 ILE B C 1
ATOM 1514 O O . ILE B 1 52 ? 26.319 35.517 35.872 1.00 31.42 49 ILE B O 1
ATOM 1519 N N . THR B 1 53 ? 26.772 33.612 34.764 1.00 28.66 50 THR B N 1
ATOM 1520 C CA . THR B 1 53 ? 25.471 33.033 35.001 1.00 28.82 50 THR B CA 1
ATOM 1521 C C . THR B 1 53 ? 25.653 31.764 35.814 1.00 28.32 50 THR B C 1
ATOM 1522 O O . THR B 1 53 ? 26.482 30.916 35.482 1.00 26.02 50 THR B O 1
ATOM 1526 N N . VAL B 1 54 ? 24.877 31.640 36.880 1.00 26.42 51 VAL B N 1
ATOM 1527 C CA . VAL B 1 54 ? 24.900 30.417 37.668 1.00 27.17 51 VAL B CA 1
ATOM 1528 C C . VAL B 1 54 ? 23.688 29.592 37.274 1.00 26.21 51 VAL B C 1
ATOM 1529 O O . VAL B 1 54 ? 22.542 30.079 37.302 1.00 25.90 51 VAL B O 1
ATOM 1533 N N . LEU B 1 55 ? 23.955 28.339 36.956 1.00 23.34 52 LEU B N 1
ATOM 1534 C CA . LEU B 1 55 ? 22.926 27.411 36.572 1.00 23.83 52 LEU B CA 1
ATOM 1535 C C . LEU B 1 55 ? 22.742 26.402 37.704 1.00 24.83 52 LEU B C 1
ATOM 1536 O O . LEU B 1 55 ? 23.730 25.829 38.182 1.00 24.79 52 LEU B O 1
ATOM 1541 N N A ARG B 1 56 ? 21.504 26.200 38.150 0.50 24.16 53 ARG B N 1
ATOM 1542 N N B ARG B 1 56 ? 21.491 26.221 38.144 0.50 24.66 53 ARG B N 1
ATOM 1543 C CA A ARG B 1 56 ? 21.254 25.204 39.187 0.50 23.51 53 ARG B CA 1
ATOM 1544 C CA B ARG B 1 56 ? 21.167 25.313 39.252 0.50 25.29 53 ARG B CA 1
ATOM 154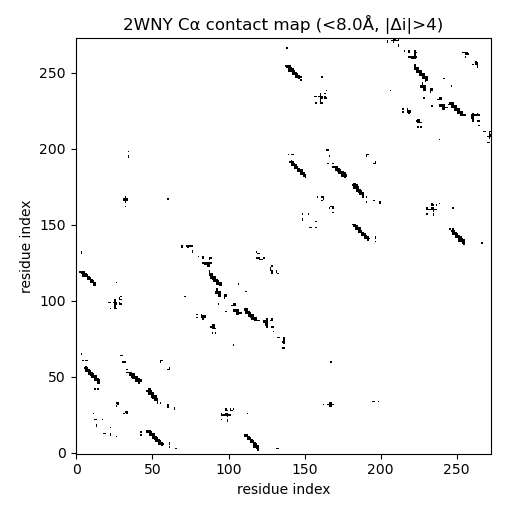5 C C A ARG B 1 56 ? 20.005 24.413 38.865 0.50 24.37 53 ARG B C 1
ATOM 1546 C C B ARG B 1 56 ? 19.974 24.433 38.887 0.50 25.19 53 ARG B C 1
ATOM 1547 O O A ARG B 1 56 ? 19.110 24.891 38.149 0.50 24.02 53 ARG B O 1
ATOM 1548 O O B ARG B 1 56 ? 19.075 24.876 38.153 0.50 24.66 53 ARG B O 1
ATOM 1563 N N . GLY B 1 57 ? 19.922 23.220 39.449 1.00 23.86 54 GLY B N 1
ATOM 1564 C CA . GLY B 1 57 ? 18.736 22.387 39.326 1.00 25.54 54 GLY B CA 1
ATOM 1565 C C . GLY B 1 57 ? 18.878 21.134 40.159 1.00 27.16 54 GLY B C 1
ATOM 1566 O O . GLY B 1 57 ? 19.834 20.973 40.944 1.00 26.57 54 GLY B O 1
ATOM 1567 N N . ARG B 1 58 ? 17.910 20.252 40.002 1.00 28.07 55 ARG B N 1
ATOM 1568 C CA . ARG B 1 58 ? 17.831 19.058 40.823 1.00 29.30 55 ARG B CA 1
ATOM 1569 C C . ARG B 1 58 ? 17.413 17.882 39.957 1.00 30.04 55 ARG B C 1
ATOM 1570 O O . ARG B 1 58 ? 16.715 18.033 38.955 1.00 28.79 55 ARG B O 1
ATOM 1578 N N . LEU B 1 59 ? 17.922 16.714 40.292 1.00 27.98 56 LEU B N 1
ATOM 1579 C CA . LEU B 1 59 ? 17.481 15.514 39.623 1.00 28.18 56 LEU B CA 1
ATOM 1580 C C . LEU B 1 59 ? 16.770 14.740 40.721 1.00 28.85 56 LEU B C 1
ATOM 1581 O O . LEU B 1 59 ? 17.402 14.404 41.713 1.00 28.30 56 LEU B O 1
ATOM 1586 N N . ASP B 1 60 ? 15.460 14.515 40.551 1.00 31.03 57 ASP B N 1
ATOM 1587 C CA . ASP B 1 60 ? 14.572 13.957 41.603 1.00 34.31 57 ASP B CA 1
ATOM 1588 C C . ASP B 1 60 ? 13.875 12.671 41.147 1.00 36.37 57 ASP B C 1
ATOM 1589 O O . ASP B 1 60 ? 13.463 11.856 41.977 1.00 36.69 57 ASP B O 1
ATOM 1594 N N . ARG B 1 61 ? 13.740 12.516 39.827 1.00 35.49 58 ARG B N 1
ATOM 1595 C CA . ARG B 1 61 ? 13.041 11.383 39.208 1.00 37.36 58 ARG B CA 1
ATOM 1596 C C . ARG B 1 61 ? 13.778 10.051 39.394 1.00 35.72 58 ARG B C 1
ATOM 1597 O O . ARG B 1 61 ? 14.967 9.931 39.138 1.00 33.63 58 ARG B O 1
ATOM 1605 N N . ARG B 1 62 ? 13.025 9.044 39.804 1.00 38.10 59 ARG B N 1
ATOM 1606 C CA . ARG B 1 62 ? 13.576 7.785 40.268 1.00 40.04 59 ARG B CA 1
ATOM 1607 C C . ARG B 1 62 ? 14.448 7.074 39.237 1.00 39.25 59 ARG B C 1
ATOM 1608 O O . ARG B 1 62 ? 15.565 6.676 39.558 1.00 37.23 59 ARG B O 1
ATOM 1616 N N A ARG B 1 63 ? 13.941 6.939 38.010 0.50 40.14 60 ARG B N 1
ATOM 1617 N N B ARG B 1 63 ? 13.951 6.940 38.007 0.50 40.30 60 ARG B N 1
ATOM 1618 C CA A ARG B 1 63 ? 14.639 6.229 36.932 0.50 41.34 60 ARG B CA 1
ATOM 1619 C CA B ARG B 1 63 ? 14.659 6.200 36.958 0.50 41.72 60 ARG B CA 1
ATOM 1620 C C A ARG B 1 63 ? 15.924 6.928 36.498 0.50 38.37 60 ARG B C 1
ATOM 1621 C C B ARG B 1 63 ? 15.918 6.926 36.466 0.50 38.60 60 ARG B C 1
ATOM 1622 O O A ARG B 1 63 ? 16.923 6.277 36.172 0.50 39.82 60 ARG B O 1
ATOM 1623 O O B ARG B 1 63 ? 16.901 6.284 36.079 0.50 40.18 60 ARG B O 1
ATOM 1638 N N . ALA B 1 64 ? 15.890 8.256 36.507 1.00 35.86 61 ALA B N 1
ATOM 1639 C CA . ALA B 1 64 ? 17.048 9.066 36.152 1.00 33.30 61 ALA B CA 1
ATOM 1640 C C . ALA B 1 64 ? 18.134 8.909 37.223 1.00 33.97 61 ALA B C 1
ATOM 1641 O O . ALA B 1 64 ? 19.329 8.790 36.899 1.00 32.08 61 ALA B O 1
ATOM 1643 N N . LEU B 1 65 ? 17.716 8.858 38.494 1.00 33.85 62 LEU B N 1
ATOM 1644 C CA . LEU B 1 65 ? 18.672 8.679 39.590 1.00 32.94 62 LEU B CA 1
ATOM 1645 C C . LEU B 1 65 ? 19.376 7.333 39.493 1.00 35.63 62 LEU B C 1
ATOM 1646 O O . LEU B 1 65 ? 20.576 7.219 39.784 1.00 33.48 62 LEU B O 1
ATOM 1651 N N . ARG B 1 66 ? 18.638 6.326 39.037 1.00 40.36 63 ARG B N 1
ATOM 1652 C CA . ARG B 1 66 ? 19.200 5.001 38.846 1.00 45.03 63 ARG B CA 1
ATOM 1653 C C . ARG B 1 66 ? 20.267 4.972 37.739 1.00 43.39 63 ARG B C 1
ATOM 1654 O O . ARG B 1 66 ? 21.340 4.389 37.921 1.00 42.59 63 ARG B O 1
ATOM 1662 N N . GLU B 1 67 ? 19.969 5.577 36.595 1.00 44.75 64 GLU B N 1
ATOM 1663 C CA . GLU B 1 67 ? 20.969 5.693 35.533 1.00 45.53 64 GLU B CA 1
ATOM 1664 C C . GLU B 1 67 ? 22.193 6.459 36.016 1.00 40.60 64 GLU B C 1
ATOM 1665 O O . GLU B 1 67 ? 23.331 6.044 35.767 1.00 41.00 64 GLU B O 1
ATOM 1671 N N . PHE B 1 68 ? 21.966 7.576 36.700 1.00 38.07 65 PHE B N 1
ATOM 1672 C CA . PHE B 1 68 ? 23.084 8.325 37.272 1.00 34.83 65 PHE B CA 1
ATOM 1673 C C . PHE B 1 68 ? 23.967 7.390 38.115 1.00 36.18 65 PHE B C 1
ATOM 1674 O O . PHE B 1 68 ? 25.198 7.441 37.991 1.00 36.48 65 PHE B O 1
ATOM 1682 N N . MET B 1 69 ? 23.346 6.530 38.939 1.00 33.02 66 MET B N 1
ATOM 1683 C CA . MET B 1 69 ? 24.119 5.684 39.864 1.00 33.22 66 MET B CA 1
ATOM 1684 C C . MET B 1 69 ? 24.887 4.579 39.160 1.00 35.14 66 MET B C 1
ATOM 1685 O O . MET B 1 69 ? 25.989 4.207 39.586 1.00 35.53 66 MET B O 1
ATOM 1690 N N . GLU B 1 70 ? 24.314 4.056 38.085 1.00 33.72 67 GLU B N 1
ATOM 1691 C CA . GLU B 1 70 ? 25.008 3.052 37.298 1.00 40.41 67 GLU B CA 1
ATOM 1692 C C . GLU B 1 70 ? 26.278 3.651 36.690 1.00 39.37 67 GLU B C 1
ATOM 1693 O O . GLU B 1 70 ? 27.350 3.046 36.761 1.00 41.09 67 GLU B O 1
ATOM 1699 N N . LYS B 1 71 ? 26.161 4.855 36.132 1.00 38.42 68 LYS B N 1
ATOM 1700 C CA . LYS B 1 71 ? 27.322 5.565 35.590 1.00 38.40 68 LYS B CA 1
ATOM 1701 C C . LYS B 1 71 ? 28.327 5.974 36.694 1.00 36.62 68 LYS B C 1
ATOM 1702 O O . LYS B 1 71 ? 29.548 5.794 36.543 1.00 36.45 68 LYS B O 1
ATOM 1708 N N . PHE B 1 72 ? 27.812 6.485 37.807 1.00 30.99 69 PHE B N 1
ATOM 1709 C CA . PHE B 1 72 ? 28.647 6.754 38.988 1.00 30.85 69 PHE B CA 1
ATOM 1710 C C . PHE B 1 72 ? 29.476 5.532 39.412 1.00 33.90 69 PHE B C 1
ATOM 1711 O O . PHE B 1 72 ? 30.671 5.645 39.722 1.00 36.36 69 PHE B O 1
ATOM 1719 N N . THR B 1 73 ? 28.829 4.377 39.449 1.00 34.95 70 THR B N 1
ATOM 1720 C CA . THR B 1 73 ? 29.473 3.114 39.850 1.00 38.20 70 THR B CA 1
ATOM 1721 C C . THR B 1 73 ? 30.621 2.708 38.913 1.00 41.71 70 THR B C 1
ATOM 1722 O O . THR B 1 73 ? 31.695 2.327 39.389 1.00 43.57 70 THR B O 1
ATOM 1726 N N . GLU B 1 74 ? 30.394 2.788 37.599 1.00 41.92 71 GLU B N 1
ATOM 1727 C CA . GLU B 1 74 ? 31.462 2.572 36.604 1.00 45.22 71 GLU B CA 1
ATOM 1728 C C . GLU B 1 74 ? 32.631 3.533 36.828 1.00 43.34 71 GLU B C 1
ATOM 1729 O O . GLU B 1 74 ? 33.790 3.120 36.900 1.00 43.73 71 GLU B O 1
ATOM 1735 N N . VAL B 1 75 ? 32.320 4.823 36.909 1.00 39.81 72 VAL B N 1
ATOM 1736 C CA . VAL B 1 75 ? 33.357 5.847 36.983 1.00 39.58 72 VAL B CA 1
ATOM 1737 C C . VAL B 1 75 ? 34.210 5.709 38.245 1.00 38.57 72 VAL B C 1
ATOM 1738 O O . VAL B 1 75 ? 35.449 5.734 38.169 1.00 39.27 72 VAL B O 1
ATOM 1742 N N . PHE B 1 76 ? 33.543 5.527 39.387 1.00 34.26 73 PHE B N 1
ATOM 1743 C CA . PHE B 1 76 ? 34.219 5.576 40.666 1.00 35.93 73 PHE B CA 1
ATOM 1744 C C . PHE B 1 76 ? 34.543 4.232 41.299 1.00 39.52 73 PHE B C 1
ATOM 1745 O O . PHE B 1 76 ? 35.050 4.198 42.418 1.00 40.80 73 PHE B O 1
ATOM 1753 N N . ARG B 1 77 ? 34.286 3.137 40.578 1.00 42.19 74 ARG B N 1
ATOM 1754 C CA . ARG B 1 77 ? 34.636 1.798 41.067 1.00 45.63 74 ARG B CA 1
ATOM 1755 C C . ARG B 1 77 ? 36.101 1.776 41.463 1.00 49.96 74 ARG B C 1
ATOM 1756 O O . ARG B 1 77 ? 36.972 2.206 40.695 1.00 50.80 74 ARG B O 1
ATOM 1764 N N . GLY B 1 78 ? 36.366 1.279 42.668 1.00 52.77 75 GLY B N 1
ATOM 1765 C CA . GLY B 1 78 ? 37.724 1.206 43.193 1.00 56.64 75 GLY B CA 1
ATOM 1766 C C . GLY B 1 78 ? 38.366 2.565 43.419 1.00 57.24 75 GLY B C 1
ATOM 1767 O O . GLY B 1 78 ? 39.588 2.683 43.343 1.00 60.00 75 GLY B O 1
ATOM 1768 N N . ARG B 1 79 ? 37.544 3.588 43.675 1.00 53.38 76 ARG B N 1
ATOM 1769 C CA . ARG B 1 79 ? 38.031 4.957 43.915 1.00 54.40 76 ARG B CA 1
ATOM 1770 C C . ARG B 1 79 ? 37.413 5.622 45.151 1.00 51.46 76 ARG B C 1
ATOM 1771 O O . ARG B 1 79 ? 37.480 6.843 45.311 1.00 51.54 76 ARG B O 1
ATOM 1779 N N . MET B 1 80 ? 36.844 4.804 46.035 1.00 51.48 77 MET B N 1
ATOM 1780 C CA . MET B 1 80 ? 36.274 5.260 47.306 1.00 48.52 77 MET B CA 1
ATOM 1781 C C . MET B 1 80 ? 37.253 6.117 48.108 1.00 50.41 77 MET B C 1
ATOM 1782 O O . MET B 1 80 ? 36.832 7.041 48.823 1.00 47.88 77 MET B O 1
ATOM 1787 N N A ASP B 1 81 ? 38.546 5.799 48.006 0.50 53.79 78 ASP B N 1
ATOM 1788 N N B ASP B 1 81 ? 38.545 5.799 47.978 0.50 54.17 78 ASP B N 1
ATOM 1789 C CA A ASP B 1 81 ? 39.614 6.590 48.628 0.50 55.98 78 ASP B CA 1
ATOM 1790 C CA B ASP B 1 81 ? 39.639 6.565 48.586 0.50 56.80 78 ASP B CA 1
ATOM 1791 C C A ASP B 1 81 ? 39.474 8.084 48.323 0.50 53.74 78 ASP B C 1
ATOM 1792 C C B ASP B 1 81 ? 39.528 8.069 48.307 0.50 54.34 78 ASP B C 1
ATOM 1793 O O A ASP B 1 81 ? 39.522 8.911 49.239 0.50 53.68 78 ASP B O 1
ATOM 1794 O O B ASP B 1 81 ? 39.640 8.886 49.226 0.50 54.64 78 ASP B O 1
ATOM 1803 N N . GLU B 1 82 ? 39.276 8.413 47.046 1.00 51.80 79 GLU B N 1
ATOM 1804 C CA . GLU B 1 82 ? 39.134 9.797 46.606 1.00 50.27 79 GLU B CA 1
ATOM 1805 C C . GLU B 1 82 ? 37.882 10.491 47.150 1.00 46.26 79 GLU B C 1
ATOM 1806 O O . GLU B 1 82 ? 37.896 11.694 47.383 1.00 47.16 79 GLU B O 1
ATOM 1812 N N . LEU B 1 83 ? 36.809 9.732 47.362 1.00 42.96 80 LEU B N 1
ATOM 1813 C CA . LEU B 1 83 ? 35.521 10.320 47.760 1.00 38.12 80 LEU B CA 1
ATOM 1814 C C . LEU B 1 83 ? 35.303 10.437 49.270 1.00 37.32 80 LEU B C 1
ATOM 1815 O O . LEU B 1 83 ? 34.469 11.204 49.718 1.00 36.46 80 LEU B O 1
ATOM 1820 N N . GLU B 1 84 ? 36.038 9.660 50.052 1.00 40.68 81 GLU B N 1
ATOM 1821 C CA . GLU B 1 84 ? 35.706 9.463 51.462 1.00 40.39 81 GLU B CA 1
ATOM 1822 C C . GLU B 1 84 ? 35.612 10.756 52.283 1.00 37.78 81 GLU B C 1
ATOM 1823 O O . GLU B 1 84 ? 34.715 10.892 53.126 1.00 35.09 81 GLU B O 1
ATOM 1829 N N A ASP B 1 85 ? 36.531 11.689 52.053 0.50 37.83 82 ASP B N 1
ATOM 1830 N N B ASP B 1 85 ? 36.522 11.693 51.993 0.50 38.37 82 ASP B N 1
ATOM 1831 C CA A ASP B 1 85 ? 36.514 12.934 52.803 0.50 38.55 82 ASP B CA 1
ATOM 1832 C CA B ASP B 1 85 ? 36.600 12.984 52.673 0.50 39.72 82 ASP B CA 1
ATOM 1833 C C A ASP B 1 85 ? 35.633 14.005 52.129 0.50 36.94 82 ASP B C 1
ATOM 1834 C C B ASP B 1 85 ? 35.491 13.944 52.257 0.50 37.18 82 ASP B C 1
ATOM 1835 O O A ASP B 1 85 ? 35.729 15.188 52.468 0.50 38.08 82 ASP B O 1
ATOM 1836 O O B ASP B 1 85 ? 35.292 14.983 52.897 0.50 37.07 82 ASP B O 1
ATOM 1845 N N . ARG B 1 86 ? 34.759 13.582 51.205 1.00 34.85 83 ARG B N 1
ATOM 1846 C CA . ARG B 1 86 ? 33.738 14.481 50.599 1.00 34.05 83 ARG B CA 1
ATOM 1847 C C . ARG B 1 86 ? 32.302 14.222 51.105 1.00 32.53 83 ARG B C 1
ATOM 1848 O O . ARG B 1 86 ? 31.335 14.809 50.596 1.00 32.34 83 ARG B O 1
ATOM 1856 N N . PHE B 1 87 ? 32.165 13.346 52.091 1.00 29.38 84 PHE B N 1
ATOM 1857 C CA . PHE B 1 87 ? 30.869 13.073 52.703 1.00 29.30 84 PHE B CA 1
ATOM 1858 C C . PHE B 1 87 ? 30.690 13.990 53.903 1.00 29.69 84 PHE B C 1
ATOM 1859 O O . PHE B 1 87 ? 31.545 14.004 54.803 1.00 30.97 84 PHE B O 1
ATOM 1867 N N . ASP B 1 88 ? 29.603 14.762 53.917 1.00 26.43 85 ASP B N 1
ATOM 1868 C CA . ASP B 1 88 ? 29.375 15.682 55.033 1.00 29.05 85 ASP B CA 1
ATOM 1869 C C . ASP B 1 88 ? 28.635 15.000 56.205 1.00 29.33 85 ASP B C 1
ATOM 1870 O O . ASP B 1 88 ? 28.380 13.782 56.185 1.00 26.94 85 ASP B O 1
ATOM 1875 N N . GLU B 1 89 ? 28.290 15.774 57.225 1.00 29.89 86 GLU B N 1
ATOM 1876 C CA . GLU B 1 89 ? 27.613 15.233 58.401 1.00 29.74 86 GLU B CA 1
ATOM 1877 C C . GLU B 1 89 ? 26.142 14.890 58.164 1.00 30.98 86 GLU B C 1
ATOM 1878 O O . GLU B 1 89 ? 25.487 14.336 59.052 1.00 31.93 86 GLU B O 1
ATOM 1884 N N . ASN B 1 90 ? 25.623 15.247 56.989 1.00 29.93 87 ASN B N 1
ATOM 1885 C CA . ASN B 1 90 ? 24.220 14.998 56.649 1.00 32.45 87 ASN B CA 1
ATOM 1886 C C . ASN B 1 90 ? 24.018 13.856 55.656 1.00 31.33 87 ASN B C 1
ATOM 1887 O O . ASN B 1 90 ? 22.906 13.629 55.191 1.00 32.99 87 ASN B O 1
ATOM 1892 N N . GLY B 1 91 ? 25.089 13.148 55.344 1.00 31.83 88 GLY B N 1
ATOM 1893 C CA . GLY B 1 91 ? 25.030 12.058 54.361 1.00 32.27 88 GLY B CA 1
ATOM 1894 C C . GLY B 1 91 ? 24.994 12.533 52.924 1.00 30.55 88 GLY B C 1
ATOM 1895 O O . GLY B 1 91 ? 24.511 11.816 52.048 1.00 31.45 88 GLY B O 1
ATOM 1896 N N . ASN B 1 92 ? 25.444 13.764 52.695 1.00 29.24 89 ASN B N 1
ATOM 1897 C CA . ASN B 1 92 ? 25.638 14.276 51.355 1.00 29.15 89 ASN B CA 1
ATOM 1898 C C . ASN B 1 92 ? 27.045 13.978 50.896 1.00 29.27 89 ASN B C 1
ATOM 1899 O O . ASN B 1 92 ? 28.004 14.193 51.648 1.00 31.04 89 ASN B O 1
ATOM 1904 N N . LEU B 1 93 ? 27.161 13.508 49.660 1.00 25.31 90 LEU B N 1
ATOM 1905 C CA . LEU B 1 93 ? 28.447 13.417 48.985 1.00 26.20 90 LEU B CA 1
ATOM 1906 C C . LEU B 1 93 ? 28.559 14.574 48.022 1.00 27.49 90 LEU B C 1
ATOM 1907 O O . LEU B 1 93 ? 27.683 14.752 47.153 1.00 27.85 90 LEU B O 1
ATOM 1912 N N . PHE B 1 94 ? 29.633 15.352 48.159 1.00 28.61 91 PHE B N 1
ATOM 1913 C CA . PHE B 1 94 ? 29.837 16.521 47.311 1.00 29.43 91 PHE B CA 1
ATOM 1914 C C . PHE B 1 94 ? 30.906 16.156 46.322 1.00 31.78 91 PHE B C 1
ATOM 1915 O O . PHE B 1 94 ? 31.985 15.703 46.702 1.00 34.28 91 PHE B O 1
AT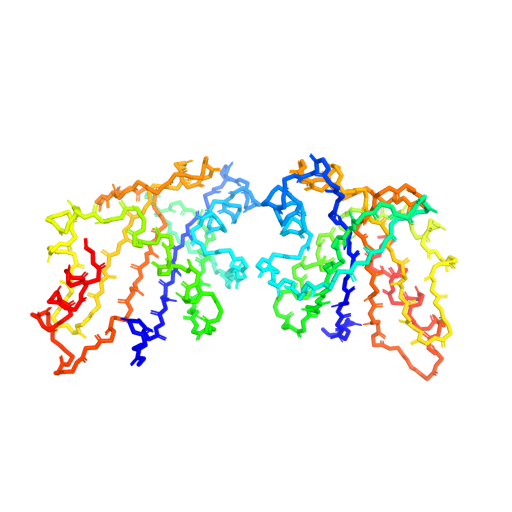OM 1923 N N . LEU B 1 95 ? 30.578 16.334 45.055 1.00 31.03 92 LEU B N 1
ATOM 1924 C CA . LEU B 1 95 ? 31.389 15.852 43.960 1.00 33.86 92 LEU B CA 1
ATOM 1925 C C . LEU B 1 95 ? 31.463 16.931 42.874 1.00 30.14 92 LEU B C 1
ATOM 1926 O O . LEU B 1 95 ? 30.443 17.382 42.407 1.00 29.38 92 LEU B O 1
ATOM 1931 N N . ARG B 1 96 ? 32.668 17.344 42.491 1.00 31.15 93 ARG B N 1
ATOM 1932 C CA . ARG B 1 96 ? 32.848 18.173 41.296 1.00 30.49 93 ARG B CA 1
ATOM 1933 C C . ARG B 1 96 ? 33.359 17.352 40.112 1.00 28.28 93 ARG B C 1
ATOM 1934 O O . ARG B 1 96 ? 34.281 16.547 40.269 1.00 30.48 93 ARG B O 1
ATOM 1942 N N . LEU B 1 97 ? 32.763 17.564 38.938 1.00 23.81 94 LEU B N 1
ATOM 1943 C CA . LEU B 1 97 ? 33.257 17.005 37.688 1.00 26.07 94 LEU B CA 1
ATOM 1944 C C . LEU B 1 97 ? 33.746 18.103 36.732 1.00 24.89 94 LEU B C 1
ATOM 1945 O O . LEU B 1 97 ? 33.074 19.124 36.553 1.00 24.41 94 LEU B O 1
ATOM 1950 N N . ASP B 1 98 ? 34.875 17.844 36.073 1.00 25.15 95 ASP B N 1
ATOM 1951 C CA . ASP B 1 98 ? 35.466 18.770 35.084 1.00 24.55 95 ASP B CA 1
ATOM 1952 C C . ASP B 1 98 ? 34.438 19.091 33.980 1.00 22.32 95 ASP B C 1
ATOM 1953 O O . ASP B 1 98 ? 33.920 18.191 33.295 1.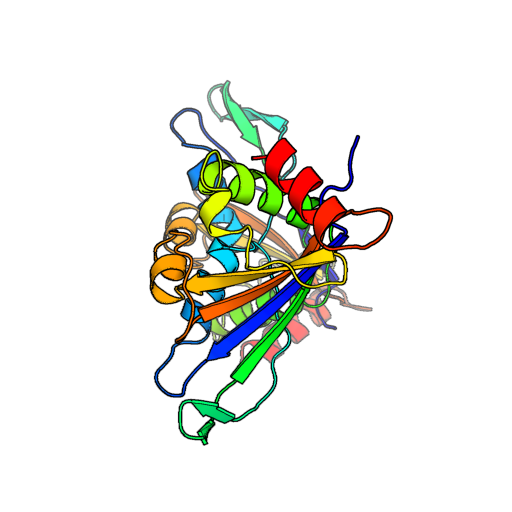00 23.01 95 ASP B O 1
ATOM 1958 N N . LYS B 1 99 ? 34.076 20.359 33.862 1.00 23.04 96 LYS B N 1
ATOM 1959 C CA . LYS B 1 99 ? 33.061 20.786 32.881 1.00 22.55 96 LYS B CA 1
ATOM 1960 C C . LYS B 1 99 ? 33.456 20.492 31.424 1.00 22.36 96 LYS B C 1
ATOM 1961 O O . LYS B 1 99 ? 32.613 20.085 30.611 1.00 22.34 96 LYS B O 1
ATOM 1967 N N . GLN B 1 100 ? 34.719 20.726 31.085 1.00 24.11 97 GLN B N 1
ATOM 1968 C CA . GLN B 1 100 ? 35.192 20.474 29.716 1.00 23.55 97 GLN B CA 1
ATOM 1969 C C . GLN B 1 100 ? 35.165 18.984 29.371 1.00 26.41 97 GLN B C 1
ATOM 1970 O O . GLN B 1 100 ? 34.779 18.591 28.261 1.00 23.74 97 GLN B O 1
ATOM 1976 N N . LYS B 1 101 ? 35.578 18.170 30.336 1.00 24.45 98 LYS B N 1
ATOM 1977 C CA . LYS B 1 101 ? 35.520 16.725 30.185 1.00 28.28 98 LYS B CA 1
ATOM 1978 C C . LYS B 1 101 ? 34.065 16.268 29.993 1.00 26.37 98 LYS B C 1
ATOM 1979 O O . LYS B 1 101 ? 33.792 15.448 29.115 1.00 27.11 98 LYS B O 1
ATOM 1985 N N . ALA B 1 102 ? 33.139 16.824 30.781 1.00 23.58 99 ALA B N 1
ATOM 1986 C CA . ALA B 1 102 ? 31.727 16.478 30.628 1.00 23.67 99 ALA B CA 1
ATOM 1987 C C . ALA B 1 102 ? 31.192 16.798 29.244 1.00 23.16 99 ALA B C 1
ATOM 1988 O O . ALA B 1 102 ? 30.363 16.052 28.734 1.00 25.58 99 ALA B O 1
ATOM 1990 N N . LEU B 1 103 ? 31.655 17.883 28.626 1.00 23.13 100 LEU B N 1
ATOM 1991 C CA . LEU B 1 103 ? 31.229 18.192 27.256 1.00 23.29 100 LEU B CA 1
ATOM 1992 C C . LEU B 1 103 ? 31.659 17.058 26.312 1.00 27.24 100 LEU B C 1
ATOM 1993 O O . LEU B 1 103 ? 30.932 16.726 25.368 1.00 28.08 100 LEU B O 1
ATOM 1998 N N . GLU B 1 104 ? 32.806 16.436 26.602 1.00 28.82 101 GLU B N 1
ATOM 1999 C CA . GLU B 1 104 ? 33.299 15.291 25.817 1.00 32.19 101 GLU B CA 1
ATOM 2000 C C . GLU B 1 104 ? 32.721 13.948 26.251 1.00 33.60 101 GLU B C 1
ATOM 2001 O O . GLU B 1 104 ? 33.062 12.921 25.680 1.00 36.22 101 GLU B O 1
ATOM 2007 N N . GLY B 1 105 ? 31.873 13.952 27.272 1.00 33.75 102 GLY B N 1
ATOM 2008 C CA . GLY B 1 105 ? 31.151 12.753 27.706 1.00 35.67 102 GLY B CA 1
ATOM 2009 C C . GLY B 1 105 ? 31.876 11.995 28.803 1.00 37.34 102 GLY B C 1
ATOM 2010 O O . GLY B 1 105 ? 31.551 10.846 29.092 1.00 40.04 102 GLY B O 1
ATOM 2011 N N . VAL B 1 106 ? 32.866 12.644 29.412 1.00 36.39 103 VAL B N 1
ATOM 2012 C CA . VAL B 1 106 ? 33.726 12.018 30.419 1.00 34.17 103 VAL B CA 1
ATOM 2013 C C . VAL B 1 106 ? 33.435 12.633 31.767 1.00 33.27 103 VAL B C 1
ATOM 2014 O O . VAL B 1 106 ? 33.365 13.866 31.901 1.00 27.94 103 VAL B O 1
ATOM 2018 N N . TRP B 1 107 ? 33.293 11.775 32.777 1.00 31.93 104 TRP B N 1
ATOM 2019 C CA . TRP B 1 107 ? 33.127 12.210 34.141 1.00 31.62 104 TRP B CA 1
ATOM 2020 C C . TRP B 1 107 ? 34.487 12.198 34.833 1.00 34.66 104 TRP B C 1
ATOM 2021 O O . TRP B 1 107 ? 34.995 11.128 35.165 1.00 37.88 104 TRP B O 1
ATOM 2032 N N . GLU B 1 108 ? 35.080 13.367 35.071 1.00 34.41 105 GLU B N 1
ATOM 2033 C CA . GLU B 1 108 ? 36.386 13.375 35.726 1.00 35.86 105 GLU B CA 1
ATOM 2034 C C . GLU B 1 108 ? 36.264 14.170 37.001 1.00 33.90 105 GLU B C 1
ATOM 2035 O O . GLU B 1 108 ? 35.971 15.362 36.965 1.00 30.83 105 GLU B O 1
ATOM 2041 N N . PRO B 1 109 ? 36.455 13.502 38.147 1.00 32.88 106 PRO B N 1
ATOM 2042 C CA . PRO B 1 109 ? 36.326 14.223 39.393 1.00 31.46 106 PRO B CA 1
ATOM 2043 C C . PRO B 1 109 ? 37.502 15.173 39.557 1.00 31.77 106 PRO B C 1
ATOM 2044 O O . PRO B 1 109 ? 38.630 14.859 39.168 1.00 35.61 106 PRO B O 1
ATOM 2048 N N . VAL B 1 110 ? 37.227 16.324 40.141 1.00 31.55 107 VAL B N 1
ATOM 2049 C CA . VAL B 1 110 ? 38.239 17.344 40.335 1.00 34.47 107 VAL B CA 1
ATOM 2050 C C . VAL B 1 110 ? 37.987 17.983 41.682 1.00 35.51 107 VAL B C 1
ATOM 2051 O O . VAL B 1 110 ? 36.874 17.863 42.240 1.00 36.12 107 VAL B O 1
ATOM 2055 N N . ARG B 1 111 ? 38.996 18.673 42.194 1.00 34.70 108 ARG B N 1
ATOM 2056 C CA . ARG B 1 111 ? 38.910 19.334 43.491 1.00 38.94 108 ARG B CA 1
ATOM 2057 C C . ARG B 1 111 ? 38.969 20.826 43.308 1.00 39.30 108 ARG B C 1
ATOM 2058 O O . ARG B 1 111 ? 38.970 21.588 44.284 1.00 41.88 108 ARG B O 1
ATOM 2066 N N . HIS B 1 112 ? 39.079 21.240 42.058 1.00 35.55 109 HIS B N 1
ATOM 2067 C CA . HIS B 1 112 ? 39.294 22.636 41.767 1.00 37.97 109 HIS B CA 1
ATOM 2068 C C . HIS B 1 112 ? 39.069 22.869 40.293 1.00 35.45 109 HIS B C 1
ATOM 2069 O O . HIS B 1 112 ? 38.853 21.908 39.544 1.00 33.21 109 HIS B O 1
ATOM 2076 N N . GLY B 1 113 ? 39.123 24.143 39.903 1.00 35.40 110 GLY B N 1
ATOM 2077 C CA . GLY B 1 113 ? 38.884 24.579 38.556 1.00 36.98 110 GLY B CA 1
ATOM 2078 C C . GLY B 1 113 ? 37.407 24.616 38.225 1.00 37.05 110 GLY B C 1
ATOM 2079 O O . GLY B 1 113 ? 36.540 24.423 39.093 1.00 36.05 110 GLY B O 1
ATOM 2080 N N . ASP B 1 114 ? 37.135 24.846 36.954 1.00 34.10 111 ASP B N 1
ATOM 2081 C CA . ASP B 1 114 ? 35.766 24.943 36.457 1.00 32.01 111 ASP B CA 1
ATOM 2082 C C . ASP B 1 114 ? 35.052 23.591 36.329 1.00 31.17 111 ASP B C 1
ATOM 2083 O O . ASP B 1 114 ? 35.458 22.700 35.562 1.00 30.99 111 ASP B O 1
ATOM 2088 N N . ALA B 1 115 ? 33.975 23.453 37.094 1.00 27.18 112 ALA B N 1
ATOM 2089 C CA . ALA B 1 115 ? 33.407 22.166 37.374 1.00 27.22 112 ALA B CA 1
ATOM 2090 C C . ALA B 1 115 ? 31.883 22.222 37.421 1.00 24.79 112 ALA B C 1
ATOM 2091 O O . ALA B 1 115 ? 31.280 23.287 37.608 1.00 24.72 112 ALA B O 1
ATOM 2093 N N . ILE B 1 116 ? 31.278 21.067 37.223 1.00 24.25 113 ILE B N 1
ATOM 2094 C CA . ILE B 1 116 ? 29.877 20.841 37.549 1.00 23.01 113 ILE B CA 1
ATOM 2095 C C . ILE B 1 116 ? 29.882 20.344 38.999 1.00 26.10 113 ILE B C 1
ATOM 2096 O O . ILE B 1 116 ? 30.542 19.354 39.302 1.00 24.81 113 ILE B O 1
ATOM 2101 N N . HIS B 1 117 ? 29.258 21.095 39.904 1.00 26.09 114 HIS B N 1
ATOM 2102 C CA . HIS B 1 117 ? 29.304 20.748 41.330 1.00 27.84 114 HIS B CA 1
ATOM 2103 C C . HIS B 1 117 ? 28.045 19.931 41.613 1.00 26.17 114 HIS B C 1
ATOM 2104 O O . HIS B 1 117 ? 26.943 20.436 41.392 1.00 24.25 114 HIS B O 1
ATOM 2111 N N . LEU B 1 118 ? 28.212 18.681 42.062 1.00 25.67 115 LEU B N 1
ATOM 2112 C CA . LEU B 1 118 ? 27.084 17.821 42.419 1.00 25.02 115 LEU B CA 1
ATOM 2113 C C . LEU B 1 118 ? 27.016 17.699 43.939 1.00 27.65 115 LEU B C 1
ATOM 2114 O O . LEU B 1 118 ? 28.063 17.685 44.640 1.00 28.07 115 LEU B O 1
ATOM 2119 N N . LYS B 1 119 ? 25.778 17.689 44.430 1.00 27.25 116 LYS B N 1
ATOM 2120 C CA . LYS B 1 119 ? 25.478 17.400 45.827 1.00 27.34 116 LYS B CA 1
ATOM 2121 C C . LYS B 1 119 ? 24.529 16.227 45.785 1.00 25.10 116 LYS B C 1
ATOM 2122 O O . LYS B 1 119 ? 23.361 16.374 45.406 1.00 27.06 116 LYS B O 1
ATOM 2128 N N . ILE B 1 120 ? 25.047 15.062 46.138 1.00 26.08 117 ILE B N 1
ATOM 2129 C CA . ILE B 1 120 ? 24.305 13.824 46.057 1.00 25.85 117 ILE B CA 1
ATOM 2130 C C . ILE B 1 120 ? 23.814 13.404 47.452 1.00 24.16 117 ILE B C 1
ATOM 2131 O O . ILE B 1 120 ? 24.620 13.099 48.324 1.00 25.69 117 ILE B O 1
ATOM 2136 N N . LYS B 1 121 ? 22.507 13.418 47.653 1.00 24.13 118 LYS B N 1
ATOM 2137 C CA . LYS B 1 121 ? 21.943 13.100 48.970 1.00 25.89 118 LYS B CA 1
ATOM 2138 C C . LYS B 1 121 ? 21.693 11.612 49.040 1.00 24.06 118 LYS B C 1
ATOM 2139 O O . LYS B 1 121 ? 20.820 11.102 48.369 1.00 24.50 118 LYS B O 1
ATOM 2145 N N . VAL B 1 122 ? 22.505 10.925 49.827 1.00 26.90 119 VAL B N 1
ATOM 2146 C CA . VAL B 1 122 ? 22.338 9.510 50.072 1.00 27.11 119 VAL B CA 1
ATOM 2147 C C . VAL B 1 122 ? 21.298 9.311 51.168 1.00 28.57 119 VAL B C 1
ATOM 2148 O O . VAL B 1 122 ? 21.316 10.044 52.174 1.00 26.86 119 VAL B O 1
ATOM 2152 N N . GLU B 1 123 ? 20.408 8.328 50.991 1.00 26.76 120 GLU B N 1
ATOM 2153 C CA . GLU B 1 123 ? 19.453 7.973 52.029 1.00 31.11 120 GLU B CA 1
ATOM 2154 C C . GLU B 1 123 ? 20.289 7.287 53.104 1.00 33.95 120 GLU B C 1
ATOM 2155 O O . GLU B 1 123 ? 20.750 6.148 52.921 1.00 36.64 120 GLU B O 1
ATOM 2161 N N . ALA B 1 124 ? 20.540 7.994 54.199 1.00 31.60 121 ALA B N 1
ATOM 2162 C CA . ALA B 1 124 ? 21.445 7.468 55.207 1.00 30.46 121 ALA B CA 1
ATOM 2163 C C . ALA B 1 124 ? 21.014 7.856 56.606 1.00 31.06 121 ALA B C 1
ATOM 2164 O O . ALA B 1 124 ? 20.775 9.038 56.886 1.00 32.00 121 ALA B O 1
A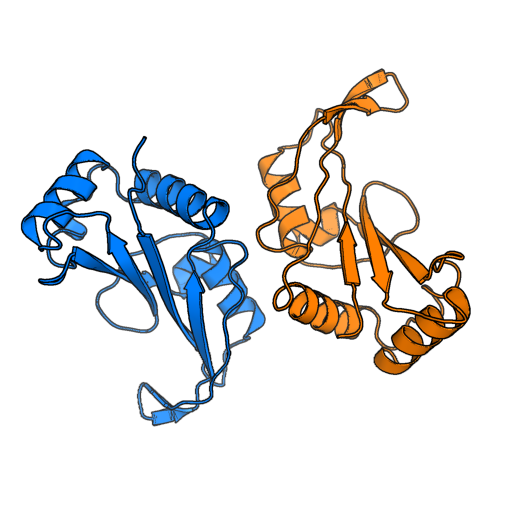TOM 2166 N N . TYR B 1 125 ? 20.944 6.850 57.483 1.00 31.90 122 TYR B N 1
ATOM 2167 C CA . TYR B 1 125 ? 20.388 6.981 58.820 1.00 32.75 122 TYR B CA 1
ATOM 2168 C C . TYR B 1 125 ? 20.588 5.663 59.588 1.00 32.02 122 TYR B C 1
ATOM 2169 O O . TYR B 1 125 ? 20.750 4.615 58.975 1.00 32.42 122 TYR B O 1
ATOM 2178 N N . PRO B 1 126 ? 20.584 5.708 60.932 1.00 34.93 123 PRO B N 1
ATOM 2179 C CA . PRO B 1 126 ? 20.562 6.914 61.775 1.00 35.50 123 PRO B CA 1
ATOM 2180 C C . PRO B 1 126 ? 21.916 7.643 61.771 1.00 33.49 123 PRO B C 1
ATOM 2181 O O . PRO B 1 126 ? 21.964 8.861 62.003 1.00 34.09 123 PRO B O 1
ATOM 2185 N N . ALA B 1 127 ? 23.001 6.907 61.535 1.00 31.56 124 ALA B N 1
ATOM 2186 C CA . ALA B 1 127 ? 24.350 7.507 61.458 1.00 31.06 124 ALA B CA 1
ATOM 2187 C C . ALA B 1 127 ? 24.544 7.966 60.022 1.00 30.08 124 ALA B C 1
ATOM 2188 O O . ALA B 1 127 ? 24.980 7.198 59.165 1.00 30.89 124 ALA B O 1
ATOM 2190 N N . LYS B 1 128 ? 24.207 9.226 59.759 1.00 29.71 125 LYS B N 1
ATOM 2191 C CA . LYS B 1 128 ? 24.163 9.745 58.392 1.00 30.02 125 LYS B CA 1
ATOM 2192 C C . LYS B 1 128 ? 25.489 9.643 57.618 1.00 28.12 125 LYS B C 1
ATOM 2193 O O . LYS B 1 128 ? 25.502 9.173 56.484 1.00 26.13 125 LYS B O 1
ATOM 2199 N N . ARG B 1 129 ? 26.584 10.101 58.226 1.00 27.40 126 ARG B N 1
ATOM 2200 C CA . ARG B 1 129 ? 27.882 10.073 57.545 1.00 28.01 126 ARG B CA 1
ATOM 2201 C C . ARG B 1 129 ? 28.311 8.614 57.364 1.00 27.14 126 ARG B C 1
ATOM 2202 O O . ARG B 1 129 ? 28.576 8.209 56.251 1.00 28.13 126 ARG B O 1
ATOM 2210 N N . GLU B 1 130 ? 28.372 7.841 58.444 1.00 28.07 127 GLU B N 1
ATOM 2211 C CA . GLU B 1 130 ? 28.866 6.449 58.360 1.00 30.16 127 GLU B CA 1
ATOM 2212 C C . GLU B 1 130 ? 28.051 5.576 57.400 1.00 28.79 127 GLU B C 1
ATOM 2213 O O . GLU B 1 130 ? 28.628 4.780 56.659 1.00 29.12 127 GLU B O 1
ATOM 2219 N N . VAL B 1 131 ? 26.725 5.721 57.410 1.00 27.02 128 VAL B N 1
ATOM 2220 C CA . VAL B 1 131 ? 25.857 4.896 56.557 1.00 27.45 128 VAL B CA 1
ATOM 2221 C C . VAL B 1 131 ? 26.014 5.317 55.091 1.00 26.56 128 VAL B C 1
ATOM 2222 O O . VAL B 1 131 ? 26.152 4.458 54.205 1.00 27.62 128 VAL B O 1
ATOM 2226 N N . ALA B 1 132 ? 26.048 6.628 54.843 1.00 26.23 129 ALA B N 1
ATOM 2227 C CA . ALA B 1 132 ? 26.268 7.128 53.488 1.00 26.84 129 ALA B CA 1
ATOM 2228 C C . ALA B 1 132 ? 27.617 6.631 52.956 1.00 27.87 129 ALA B C 1
ATOM 2229 O O . ALA B 1 132 ? 27.714 6.193 51.824 1.00 26.76 129 ALA B O 1
ATOM 2231 N N . VAL B 1 133 ? 28.654 6.721 53.783 1.00 28.72 130 VAL B N 1
ATOM 2232 C CA . VAL B 1 133 ? 29.979 6.255 53.389 1.00 28.43 130 VAL B CA 1
ATOM 2233 C C . VAL B 1 133 ? 29.963 4.762 53.079 1.00 30.49 130 VAL B C 1
ATOM 2234 O O . VAL B 1 133 ? 30.483 4.351 52.042 1.00 32.69 130 VAL B O 1
ATOM 2238 N N . GLU B 1 134 ? 29.357 3.959 53.958 1.00 28.45 131 GLU B N 1
ATOM 2239 C CA . GLU B 1 134 ? 29.313 2.513 53.758 1.00 32.10 131 GLU B CA 1
ATOM 2240 C C . GLU B 1 134 ? 28.494 2.100 52.527 1.00 32.50 131 GLU B C 1
ATOM 2241 O O . GLU B 1 134 ? 28.923 1.236 51.747 1.00 35.22 131 GLU B O 1
ATOM 2247 N N . ASN B 1 135 ? 27.318 2.708 52.361 1.00 32.99 132 ASN B N 1
ATOM 2248 C CA . ASN B 1 135 ? 26.469 2.422 51.181 1.00 33.14 132 ASN B CA 1
ATOM 2249 C C . ASN B 1 135 ? 27.203 2.683 49.861 1.00 30.91 132 ASN B C 1
ATOM 2250 O O . ASN B 1 135 ? 27.061 1.927 48.896 1.00 27.64 132 ASN B O 1
ATOM 2255 N N . ILE B 1 136 ? 27.983 3.762 49.807 1.00 28.35 133 ILE B N 1
ATOM 2256 C CA . ILE B 1 136 ? 28.717 4.086 48.597 1.00 30.48 133 ILE B CA 1
ATOM 2257 C C . ILE B 1 136 ? 29.977 3.219 48.501 1.00 34.70 133 ILE B C 1
ATOM 2258 O O . ILE B 1 136 ? 30.360 2.786 47.408 1.00 36.36 133 ILE B O 1
ATOM 2263 N N . ARG B 1 137 ? 30.604 2.943 49.649 1.00 34.35 134 ARG B N 1
ATOM 2264 C CA . ARG B 1 137 ? 31.778 2.090 49.660 1.00 35.56 134 ARG B CA 1
ATOM 2265 C C . ARG B 1 137 ? 31.389 0.728 49.070 1.00 37.99 134 ARG B C 1
ATOM 2266 O O . ARG B 1 137 ? 32.081 0.206 48.192 1.00 38.32 134 ARG B O 1
ATOM 2274 N N . LYS B 1 138 ? 30.263 0.188 49.540 1.00 36.73 135 LYS B N 1
ATOM 2275 C CA . LYS B 1 138 ? 29.766 -1.109 49.087 1.00 42.51 135 LYS B CA 1
ATOM 2276 C C . LYS B 1 138 ? 29.627 -1.189 47.560 1.00 43.05 135 LYS B C 1
ATOM 2277 O O . LYS B 1 138 ? 30.114 -2.126 46.954 1.00 45.48 135 LYS B O 1
ATOM 2283 N N . ILE B 1 139 ? 28.987 -0.207 46.936 1.00 40.84 136 ILE B N 1
ATOM 2284 C CA . ILE B 1 139 ? 28.766 -0.275 45.482 1.00 41.65 136 ILE B CA 1
ATOM 2285 C C . ILE B 1 139 ? 30.018 -0.041 44.647 1.00 41.35 136 ILE B C 1
ATOM 2286 O O . ILE B 1 139 ? 30.060 -0.394 43.466 1.00 40.92 136 ILE B O 1
ATOM 2291 N N . LEU B 1 140 ? 31.049 0.494 45.247 1.00 13.66 137 LEU B N 1
ATOM 2292 C CA . LEU B 1 140 ? 32.270 0.761 44.530 1.00 14.92 137 LEU B CA 1
ATOM 2293 C C . LEU B 1 140 ? 33.412 -0.219 44.780 1.00 17.16 137 LEU B C 1
ATOM 2294 O O . LEU B 1 140 ? 34.497 0.007 44.326 1.00 15.75 137 LEU B O 1
ATOM 2299 N N . GLU B 1 141 ? 33.165 -1.282 45.532 1.00 18.67 138 GLU B N 1
ATOM 2300 C CA . GLU B 1 141 ? 34.213 -2.266 45.817 1.00 22.92 138 GLU B CA 1
ATOM 2301 C C . GLU B 1 141 ? 34.260 -3.284 44.716 1.00 22.39 138 GLU B C 1
ATOM 2302 O O . GLU B 1 141 ? 33.412 -3.296 43.836 1.00 23.78 138 GLU B O 1
#

Foldseek 3Di:
DDLQFQKKKKKAKAFPPGDVVLLVLLVCLQFNPDDFDWDWDADPPRGIIIMTIDIGRDSVRSVVNLVVVLVQCVVVLVVFLVQADQFLKTKWWFDSVCSSVSHGHTDDDDRTIIMTIRGDAVVRGSVRNSVSVNVSD/DWWQKKKKKFKAAPVHDVVLLVLLVCLQQPPDDWDWDWDADPVRGIMIMTIDMGGDDVSVVVNVVVVLVQCAVPLVVFLVQQDQQLKGKWWFDSVCSSVSDGDTDDDDGTIIMIIHTPADDRRSVRSSVVSVVSRD